Protein 7BAH (pdb70)

B-factor: mean 42.4, std 13.48, range [21.1, 99.23]

Secondary structure (DSSP, 8-state):
---EEEEETTT--EEEEGGGEEEETTTEEEE-SSTGGGTEEEEE-SS--EETTEEEEEEEEES-TTT--EEEEEEEETTEEEEEE-GGGEEEEETTT--EE--SSGGG--S--EEP-TT--/--S-EEEEETTT--EEEEGGGEEEETTTEEEE-SSTTGGGEEEEEEEEEEEETTEEEEEEEEES-TTT--EEEEEEEETTEEEEEE-GGGEEEEETTT--EE--SSGGG--S--EEP-GGG-

Radius of gyration: 25.19 Å; Cα contacts (8 Å, |Δi|>4): 492; chains: 2; bounding box: 42×40×69 Å

InterPro domains:
  IPR001650 Helicase, C-terminal domain-like [PF00271] (616-730)
  IPR001650 Helicase, C-terminal domain-like [PS51194] (610-776)
  IPR001650 Helicase, C-terminal domain-like [SM00490] (641-734)
  IPR011029 Death-like domain superfamily [G3DSA:1.10.533.10] (1-97)
  IPR011029 Death-like domain superfamily [G3DSA:1.10.533.10] (98-201)
  IPR011545 DEAD/DEAH-box helicase domain [PF00270] (246-412)
  IPR014001 Helicase superfamily 1/2, ATP-binding domain [PS51192] (251-430)
  IPR014001 Helicase superfamily 1/2, ATP-binding domain [SM00487] (239-452)
  IPR021673 RIG-I-like receptor, C-terminal regulatory domain [PF11648] (807-923)
  IPR021673 RIG-I-like receptor, C-terminal regulatory domain [PS51789] (794-925)
  IPR027417 P-loop containing nucleoside triphosphate hydrolase [G3DSA:3.40.50.300] (230-453)
  IPR027417 P-loop containing nucleoside triphosphate hydrolase [G3DSA:3.40.50.300] (454-743)
  IPR027417 P-loop containing nucleoside triphosphate hydrolase [SSF52540] (123-418)
  IPR027417 P-loop containing nucleoside triphosphate hydrolase [SSF52540] (257-772)
  IPR031964 Caspase recruitment domain [PF16739] (1-93)
  IPR031964 Caspase recruitment domain [PF16739] (100-189)
  IPR038557 RIG-I-like receptor, C-terminal domain superfamily [G3DSA:2.170.150.30] (802-925)
  IPR041204 RIG-I-like receptor, C-terminal [PF18119] (458-601)
  IPR042145 RIG-I, CARD domain repeat 2 [cd08817] (100-189)
  IPR051363 RIG-I-like Receptor (RLR) Helicase [PTHR14074] (27-916)

Sequence (243 aa):
KENKKLLCRKCKALACYTADVRVIEECHYTVLGDAFKECFVSRPHPKPKQFSSFEKRAKIFCARQNCSHDWGIHVKYKTFEIPVIKIESFVVEDIATGVQTLYSKWKDFHFEKIPFDPAEMDKENKKLLCRKCKALACYTADVRVIEECHYTVLGDAFKECFVSRRPHPKPKQFSSFEKRAKIFCARQNCSHDWGIHVKYKTFEIPVIKIESFVVEDIATGVQTLYSKWKDFHFEKIPFDPAEM

Solvent-accessible surface area: 14136 Å² total; per-residue (Å²): 136,98,61,20,46,1,12,0,67,118,49,109,11,76,6,9,80,8,54,54,1,24,10,5,91,164,79,44,10,1,10,24,46,104,82,8,128,141,32,28,75,65,170,118,15,97,140,92,124,97,63,80,44,1,69,30,106,10,60,0,38,2,40,134,175,138,8,55,53,40,2,8,32,31,0,60,18,128,110,58,86,19,13,14,8,75,2,82,2,1,2,3,32,17,95,98,95,33,93,100,50,117,40,73,118,32,142,63,1,132,22,112,69,50,95,28,58,63,86,48,194,116,132,96,51,19,50,0,11,0,65,117,30,108,16,79,6,8,77,7,62,58,0,21,14,2,93,169,78,45,10,0,10,30,51,101,88,7,119,142,35,20,75,60,147,116,27,90,162,91,137,108,61,94,51,2,70,50,92,12,55,0,30,2,33,109,174,124,8,57,50,43,1,9,33,32,0,60,16,129,116,38,97,9,10,13,8,72,1,81,2,1,4,3,29,10,81,83,101,34,93,100,48,118,39,77,123,31,133,66,1,121,6,103,72,53,98,23,60,57,94,90,91

Foldseek 3Di:
DAKKWKAFPFPRHTQAIPVQWADEPNAWIFGDDDVNVQFKDWDFDPDWDDDDQWTFGTWIFGPPPVGRHTFATWTCGDNDTTGTGFQQRIWIAGDVPRDIDHDRHPVPDDDPHHHDDPVPD/DQAKKWKAQPFPRHTQAIQVQWADEPVAWIFGDDDVNVQQKDWDFDPDWDDDDQWTFGIWIAGNPPVGRHTFATWICGDPDITTTGFQQRIWIARPVPRDTDHDRHVVPVDYPHHHDDPVVD

Nearest PDB structures (foldseek):
  3lrr-assembly1_B  TM=9.986E-01  e=1.146E-19  Homo sapiens
  5f9h-assembly1_K  TM=9.953E-01  e=1.273E-19  Homo sapiens
  4bpb-assembly1_A  TM=9.895E-01  e=1.415E-19  Homo sapiens
  2qfd-assembly5_E  TM=9.890E-01  e=1.342E-19  Homo sapiens
  3zd6-assembly1_A  TM=9.916E-01  e=1.572E-19  Homo sapiens

Structure (mmCIF, N/CA/C/O backbone):
data_7BAH
#
_entry.id   7BAH
#
_cell.length_a   81.920
_cell.length_b   81.920
_cell.length_c   111.870
_cell.angle_alpha   90.000
_cell.angle_beta   90.000
_cell.angle_gamma   120.000
#
_symmetry.space_group_name_H-M   'P 65'
#
loop_
_entity.id
_entity.type
_entity.pdbx_description
1 polymer 'Antiviral innate immune response receptor RIG-I'
2 polymer "RNA (5'-R(*GP*AP*CP*GP*CP*UP*AP*GP*CP*GP*UP*C)-3')"
3 non-polymer 'ZINC ION'
4 water water
#
loop_
_atom_site.group_PDB
_atom_site.id
_atom_site.type_symbol
_atom_site.label_atom_id
_atom_site.label_alt_id
_atom_site.label_comp_id
_atom_site.label_asym_id
_atom_site.label_entity_id
_atom_site.label_seq_id
_atom_site.pdbx_PDB_ins_code
_atom_site.Cartn_x
_atom_site.Cartn_y
_atom_site.Cartn_z
_atom_site.occupancy
_atom_site.B_iso_or_equiv
_atom_site.auth_seq_id
_atom_site.auth_comp_id
_atom_site.auth_asym_id
_atom_site.auth_atom_id
_atom_site.pdbx_PDB_model_num
ATOM 1 N N . LYS A 1 5 ? -6.10133 -9.22554 1.79635 1.000 54.77379 803 LYS A N 1
ATOM 2 C CA . LYS A 1 5 ? -6.74029 -7.92154 1.65316 1.000 57.90432 803 LYS A CA 1
ATOM 3 C C . LYS A 1 5 ? -7.95207 -7.80808 2.58151 1.000 56.70818 803 LYS A C 1
ATOM 4 O O . LYS A 1 5 ? -7.86050 -8.21229 3.74314 1.000 59.53890 803 LYS A O 1
ATOM 10 N N . GLU A 1 6 ? -9.08195 -7.26455 2.11923 1.000 56.84356 804 GLU A N 1
ATOM 11 C CA . GLU A 1 6 ? -10.22108 -7.13494 3.02561 1.000 52.33153 804 GLU A CA 1
ATOM 12 C C . GLU A 1 6 ? -10.82231 -8.49639 3.34632 1.000 52.67622 804 GLU A C 1
ATOM 13 O O . GLU A 1 6 ? -10.71895 -9.44765 2.56802 1.000 53.43210 804 GLU A O 1
ATOM 19 N N . ASN A 1 7 ? -11.46110 -8.57704 4.51019 1.000 50.93182 805 ASN A N 1
ATOM 20 C CA . ASN A 1 7 ? -12.11850 -9.80503 4.93082 1.000 52.15457 805 ASN A CA 1
ATOM 21 C C . ASN A 1 7 ? -13.44820 -9.96857 4.20182 1.000 44.47215 805 ASN A C 1
ATOM 22 O O . ASN A 1 7 ? -14.06748 -8.99323 3.76659 1.000 45.19827 805 ASN A O 1
ATOM 27 N N . LYS A 1 8 ? -13.87658 -11.22175 4.05632 1.000 42.41090 806 LYS A N 1
ATOM 28 C CA . LYS A 1 8 ? -15.05329 -11.55466 3.26759 1.000 37.05977 806 LYS A CA 1
ATOM 29 C C . LYS A 1 8 ? -15.77823 -12.72816 3.91302 1.000 33.77393 806 LYS A C 1
ATOM 30 O O . LYS A 1 8 ? -15.19847 -13.49242 4.68719 1.000 38.09908 806 LYS A O 1
ATOM 36 N N . LYS A 1 9 ? -17.06154 -12.85655 3.58431 1.000 33.85708 807 LYS A N 1
ATOM 37 C CA . LYS A 1 9 ? -17.91730 -13.94485 4.03253 1.000 30.43271 807 LYS A CA 1
ATOM 38 C C . LYS A 1 9 ? -18.04007 -15.01040 2.95411 1.000 28.84356 807 LYS A C 1
ATOM 39 O O . LYS A 1 9 ? -17.99549 -14.71777 1.75859 1.000 31.80278 807 LYS A O 1
ATOM 45 N N . LEU A 1 10 ? -18.23357 -16.24861 3.39054 1.000 30.71627 808 LEU A N 1
ATOM 46 C CA . LEU A 1 10 ? -18.51739 -17.36701 2.50013 1.000 28.25358 808 LEU A CA 1
ATOM 47 C C . LEU A 1 10 ? -19.89406 -17.89384 2.87563 1.000 28.71865 808 LEU A C 1
ATOM 48 O O . LEU A 1 10 ? -20.10416 -18.32864 4.01084 1.000 33.38436 808 LEU A O 1
ATOM 53 N N . LEU A 1 11 ? -20.83875 -17.82565 1.94862 1.000 31.58156 809 LEU A N 1
ATOM 54 C CA . LEU A 1 11 ? -22.17355 -18.34901 2.17512 1.000 27.86605 809 LEU A CA 1
ATOM 55 C C . LEU A 1 11 ? -22.35903 -19.61675 1.35681 1.000 30.45956 809 LEU A C 1
ATOM 56 O O . LEU A 1 11 ? -21.79435 -19.75709 0.27057 1.000 34.56512 809 LEU A O 1
ATOM 61 N N . CYS A 1 12 ? -23.14599 -20.54373 1.88708 1.000 24.72100 810 CYS A N 1
ATOM 62 C CA . CYS A 1 12 ? -23.48449 -21.73549 1.12547 1.000 26.73297 810 CYS A CA 1
ATOM 63 C C . CYS A 1 12 ? -24.17898 -21.32451 -0.16751 1.000 30.99129 810 CYS A C 1
ATOM 64 O O . CYS A 1 12 ? -25.16317 -20.58332 -0.14229 1.000 32.92474 810 CYS A O 1
ATOM 67 N N . ARG A 1 13 ? -23.64624 -21.77453 -1.30465 1.000 31.89451 811 ARG A N 1
ATOM 68 C CA . ARG A 1 13 ? -24.16656 -21.31369 -2.58700 1.000 27.74692 811 ARG A CA 1
ATOM 69 C C . ARG A 1 13 ? -25.61163 -21.73364 -2.81344 1.000 25.22692 811 ARG A C 1
ATOM 70 O O . ARG A 1 13 ? -26.32826 -21.06420 -3.56387 1.000 30.07123 811 ARG A O 1
ATOM 78 N N . LYS A 1 14 ? -26.06079 -22.81691 -2.18085 1.000 27.82153 812 LYS A N 1
ATOM 79 C CA . LYS A 1 14 ? -27.43617 -23.25991 -2.37174 1.000 27.08304 812 LYS A CA 1
ATOM 80 C C . LYS A 1 14 ? -28.40706 -22.46994 -1.49709 1.000 29.24808 812 LYS A C 1
ATOM 81 O O . LYS A 1 14 ? -29.38927 -21.91356 -1.99934 1.000 37.33087 812 LYS A O 1
ATOM 87 N N . CYS A 1 15 ? -28.14906 -22.39677 -0.19057 1.000 28.08328 813 CYS A N 1
ATOM 88 C CA . CYS A 1 15 ? -29.08565 -21.78095 0.74182 1.000 29.48164 813 CYS A CA 1
ATOM 89 C C . CYS A 1 15 ? -28.61271 -20.44289 1.29697 1.000 31.64410 813 CYS A C 1
ATOM 90 O O . CYS A 1 15 ? -29.32861 -19.84216 2.10537 1.000 33.39840 813 CYS A O 1
ATOM 93 N N . LYS A 1 16 ? -27.43267 -19.96651 0.89707 1.000 32.01260 814 LYS A N 1
ATOM 94 C CA . LYS A 1 16 ? -26.90257 -18.65288 1.27317 1.000 30.47616 814 LYS A CA 1
ATOM 95 C C . LYS A 1 16 ? -26.67579 -18.51198 2.77364 1.000 30.59995 814 LYS A C 1
ATOM 96 O O . LYS A 1 16 ? -26.54476 -17.39413 3.27981 1.000 33.15945 814 LYS A O 1
ATOM 102 N N . ALA A 1 17 ? -26.61647 -19.62453 3.49792 1.000 32.58855 815 ALA A N 1
ATOM 103 C CA . ALA A 1 17 ? -26.30786 -19.58371 4.91849 1.000 31.68480 815 ALA A CA 1
ATOM 104 C C . ALA A 1 17 ? -24.82096 -19.33248 5.12261 1.000 34.20367 815 ALA A C 1
ATOM 105 O O . ALA A 1 17 ? -23.98200 -19.86111 4.38769 1.000 31.47829 815 ALA A O 1
ATOM 107 N N . LEU A 1 18 ? -24.49793 -18.52046 6.12718 1.000 36.26349 816 LEU A N 1
ATOM 108 C CA . LEU A 1 18 ? -23.10617 -18.19203 6.40138 1.000 33.23719 816 LEU A CA 1
ATOM 109 C C . LEU A 1 18 ? -22.36336 -19.43189 6.88520 1.000 32.19077 816 LEU A C 1
ATOM 110 O O . LEU A 1 18 ? -22.87231 -20.19886 7.70890 1.000 37.71738 816 LEU A O 1
ATOM 115 N N . ALA A 1 19 ? -21.15293 -19.63154 6.36146 1.000 33.11960 817 ALA A N 1
ATOM 116 C CA . ALA A 1 19 ? -20.30111 -20.75382 6.72344 1.000 32.14693 817 ALA A CA 1
ATOM 117 C C . ALA A 1 19 ? -19.07103 -20.33089 7.51203 1.000 33.12349 817 ALA A C 1
ATOM 118 O O . ALA A 1 19 ? -18.80268 -20.89451 8.57769 1.000 35.85592 817 ALA A O 1
ATOM 120 N N . CYS A 1 20 ? -18.31605 -19.34816 7.02413 1.000 31.07513 818 CYS A N 1
ATOM 121 C CA . CYS A 1 20 ? -17.06002 -18.95193 7.65842 1.000 36.45521 818 CYS A CA 1
ATOM 122 C C . CYS A 1 20 ? -16.60718 -17.60967 7.08404 1.000 34.04965 818 CYS A C 1
ATOM 123 O O . CYS A 1 20 ? -17.29574 -16.99804 6.26111 1.000 32.35691 818 CYS A O 1
ATOM 126 N N . TYR A 1 21 ? -15.44320 -17.14770 7.54976 1.000 38.68613 819 TYR A N 1
ATOM 127 C CA . TYR A 1 21 ? -14.80167 -15.92508 7.08615 1.000 35.22799 819 TYR A CA 1
ATOM 128 C C . TYR A 1 21 ? -13.40545 -16.23527 6.56221 1.000 38.42272 819 TYR A C 1
ATOM 129 O O . TYR A 1 21 ? -12.78678 -17.23493 6.93605 1.000 38.25656 819 TYR A O 1
ATOM 138 N N . THR A 1 22 ? -12.90035 -15.34442 5.70348 1.000 41.54532 820 THR A N 1
ATOM 139 C CA . THR A 1 22 ? -11.57073 -15.52972 5.13009 1.000 39.80369 820 THR A CA 1
ATOM 140 C C . THR A 1 22 ? -10.46861 -15.43703 6.17680 1.000 36.59060 820 THR A C 1
ATOM 141 O O . THR A 1 22 ? -9.35208 -15.90413 5.92537 1.000 40.14275 820 THR A O 1
ATOM 145 N N . ALA A 1 23 ? -10.75176 -14.83915 7.33654 1.000 34.95214 821 ALA A N 1
ATOM 146 C CA . ALA A 1 23 ? -9.74869 -14.76583 8.39173 1.000 37.30164 821 ALA A CA 1
ATOM 147 C C . ALA A 1 23 ? -9.45514 -16.13647 8.98406 1.000 35.55621 821 ALA A C 1
ATOM 148 O O . ALA A 1 23 ? -8.33597 -16.38430 9.44642 1.000 42.81776 821 ALA A O 1
ATOM 150 N N . ASP A 1 24 ? -10.43423 -17.03416 8.97450 1.000 32.15158 822 ASP A N 1
ATOM 151 C CA . ASP A 1 24 ? -10.28389 -18.36044 9.55107 1.000 36.89697 822 ASP A CA 1
ATOM 152 C C . ASP A 1 24 ? -9.85705 -19.40167 8.53327 1.000 28.71558 822 ASP A C 1
ATOM 153 O O . ASP A 1 24 ? -9.83857 -20.59262 8.85302 1.000 33.97589 822 ASP A O 1
ATOM 158 N N . VAL A 1 25 ? -9.51031 -18.98733 7.32766 1.000 30.39362 823 VAL A N 1
ATOM 159 C CA . VAL A 1 25 ? -9.10699 -19.91401 6.28024 1.000 33.04955 823 VAL A CA 1
ATOM 160 C C . VAL A 1 25 ? -7.59456 -20.07512 6.31993 1.000 35.36723 823 VAL A C 1
ATOM 161 O O . VAL A 1 25 ? -6.85158 -19.08517 6.36467 1.000 35.02350 823 VAL A O 1
ATOM 165 N N . ARG A 1 26 ? -7.13752 -21.32395 6.32180 1.000 34.56698 824 ARG A N 1
ATOM 166 C CA . ARG A 1 26 ? -5.72114 -21.63432 6.24495 1.000 34.44806 824 ARG A CA 1
ATOM 167 C C . ARG A 1 26 ? -5.47457 -22.54102 5.05207 1.000 36.16185 824 ARG A C 1
ATOM 168 O O . ARG A 1 26 ? -6.36397 -23.28390 4.62073 1.000 31.52102 824 ARG A O 1
ATOM 176 N N . VAL A 1 27 ? -4.26103 -22.46125 4.51422 1.000 39.01287 825 VAL A N 1
ATOM 177 C CA . VAL A 1 27 ? -3.89725 -23.14859 3.28376 1.000 37.15476 825 VAL A CA 1
ATOM 178 C C . VAL A 1 27 ? -2.87862 -24.22960 3.61520 1.000 39.67491 825 VAL A C 1
ATOM 179 O O . VAL A 1 27 ? -1.88335 -23.97078 4.30081 1.000 44.68406 825 VAL A O 1
ATOM 183 N N . ILE A 1 28 ? -3.13402 -25.43505 3.12286 1.000 37.16009 826 ILE A N 1
ATOM 184 C CA . ILE A 1 28 ? -2.28369 -26.60233 3.29625 1.000 39.61078 826 ILE A CA 1
ATOM 185 C C . ILE A 1 28 ? -1.64829 -26.90142 1.94670 1.000 39.99544 826 ILE A C 1
ATOM 186 O O . ILE A 1 28 ? -2.35996 -27.11390 0.95556 1.000 39.62923 826 ILE A O 1
ATOM 191 N N . GLU A 1 29 ? -0.31416 -26.89574 1.90684 1.000 42.66932 827 GLU A N 1
ATOM 192 C CA . GLU A 1 29 ? 0.45903 -27.26348 0.71917 1.000 47.20883 827 GLU A CA 1
ATOM 193 C C . GLU A 1 29 ? 0.13437 -26.36096 -0.47632 1.000 47.81421 827 GLU A C 1
ATOM 194 O O . GLU A 1 29 ? 0.28895 -26.75587 -1.63585 1.000 40.75373 827 GLU A O 1
ATOM 200 N N . GLU A 1 30 ? -0.29936 -25.13130 -0.18586 1.000 43.42978 828 GLU A N 1
ATOM 201 C CA . GLU A 1 30 ? -0.67934 -24.13407 -1.19166 1.000 44.64645 828 GLU A CA 1
ATOM 202 C C . GLU A 1 30 ? -1.66267 -24.68535 -2.22146 1.000 45.34939 828 GLU A C 1
ATOM 203 O O . GLU A 1 30 ? -1.72245 -24.21044 -3.35881 1.000 49.84356 828 GLU A O 1
ATOM 209 N N . CYS A 1 31 ? -2.45520 -25.67790 -1.83175 1.000 45.77529 829 CYS A N 1
ATOM 210 C CA . CYS A 1 31 ? -3.40171 -26.25334 -2.77108 1.000 37.31882 829 CYS A CA 1
ATOM 211 C C . CYS A 1 31 ? -4.74065 -26.51811 -2.09709 1.000 38.07413 829 CYS A C 1
ATOM 212 O O . CYS A 1 31 ? -5.79926 -26.34404 -2.70921 1.000 35.32417 829 CYS A O 1
ATOM 215 N N . HIS A 1 32 ? -4.70611 -26.93043 -0.83505 1.000 39.92332 830 HIS A N 1
ATOM 216 C CA . HIS A 1 32 ? -5.90235 -27.32110 -0.10648 1.000 37.46783 830 HIS A CA 1
ATOM 217 C C . HIS A 1 32 ? -6.23573 -26.25920 0.93461 1.000 35.17289 830 HIS A C 1
ATOM 218 O O . HIS A 1 32 ? -5.35353 -25.54945 1.41219 1.000 41.01587 830 HIS A O 1
ATOM 225 N N . TYR A 1 33 ? -7.51734 -26.13280 1.27290 1.000 35.03547 831 TYR A N 1
ATOM 226 C CA . TYR A 1 33 ? -7.97980 -25.05744 2.14432 1.000 35.77257 831 TYR A CA 1
ATOM 227 C C . TYR A 1 33 ? -8.84519 -25.61426 3.26677 1.000 36.57393 831 TYR A C 1
ATOM 228 O O . TYR A 1 33 ? -9.83160 -26.31281 3.00996 1.000 33.77247 831 TYR A O 1
ATOM 237 N N . THR A 1 34 ? -8.47574 -25.29550 4.50673 1.000 41.87236 832 THR A N 1
ATOM 238 C CA . THR A 1 34 ? -9.20476 -25.72012 5.69235 1.000 33.96425 832 THR A CA 1
ATOM 239 C C . THR A 1 34 ? -9.67227 -24.49461 6.46943 1.000 34.42301 832 THR A C 1
ATOM 240 O O . THR A 1 34 ? -9.20726 -23.37288 6.25013 1.000 37.04521 832 THR A O 1
ATOM 244 N N . VAL A 1 35 ? -10.61873 -24.71983 7.37714 1.000 33.63699 833 VAL A N 1
ATOM 245 C CA . VAL A 1 35 ? -11.20864 -23.66315 8.18899 1.000 34.56573 833 VAL A CA 1
ATOM 246 C C . VAL A 1 35 ? -10.88561 -23.92390 9.65324 1.000 35.14225 833 VAL A C 1
ATOM 247 O O . VAL A 1 35 ? -11.02302 -25.05228 10.14186 1.000 41.34937 833 VAL A O 1
ATOM 251 N N . LEU A 1 36 ? -10.46318 -22.87133 10.34966 1.000 40.07236 834 LEU A N 1
ATOM 252 C CA . LEU A 1 36 ? -10.15030 -22.92539 11.76894 1.000 40.19231 834 LEU A CA 1
ATOM 253 C C . LEU A 1 36 ? -11.33482 -22.42785 12.58712 1.000 40.70912 834 LEU A C 1
ATOM 254 O O . LEU A 1 36 ? -12.15122 -21.63521 12.11340 1.000 39.41697 834 LEU A O 1
ATOM 259 N N . GLY A 1 37 ? -11.41909 -22.89419 13.82118 1.000 49.91900 835 GLY A N 1
ATOM 260 C CA . GLY A 1 37 ? -12.42743 -22.40401 14.73388 1.000 50.03239 835 GLY A CA 1
ATOM 261 C C . GLY A 1 37 ? -13.51786 -23.43304 14.99230 1.000 47.46134 835 GLY A C 1
ATOM 262 O O . GLY A 1 37 ? -13.73049 -24.37576 14.22390 1.000 51.37686 835 GLY A O 1
ATOM 263 N N . ASP A 1 38 ? -14.21812 -23.23440 16.10820 1.000 43.20740 836 ASP A N 1
ATOM 264 C CA . ASP A 1 38 ? -15.29612 -24.12464 16.51023 1.000 45.22710 836 ASP A CA 1
ATOM 265 C C . ASP A 1 38 ? -16.64712 -23.71584 15.94747 1.000 38.26838 836 ASP A C 1
ATOM 266 O O . ASP A 1 38 ? -17.54570 -24.55917 15.86630 1.000 43.84766 836 ASP A O 1
ATOM 271 N N . ALA A 1 39 ? -16.81561 -22.44829 15.56512 1.000 38.10902 837 ALA A N 1
ATOM 272 C CA . ALA A 1 39 ? -18.08464 -22.01969 14.98897 1.000 38.02425 837 ALA A CA 1
ATOM 273 C C . ALA A 1 39 ? -18.37941 -22.74705 13.68549 1.000 34.28742 837 ALA A C 1
ATOM 274 O O . ALA A 1 39 ? -19.54426 -23.02038 13.37770 1.000 35.89815 837 ALA A O 1
ATOM 276 N N . PHE A 1 40 ? -17.34183 -23.08228 12.91642 1.000 33.44561 838 PHE A N 1
ATOM 277 C CA . PHE A 1 40 ? -17.55951 -23.75014 11.63929 1.000 33.13191 838 PHE A CA 1
ATOM 278 C C . PHE A 1 40 ? -18.02623 -25.18779 11.82250 1.000 35.22824 838 PHE A C 1
ATOM 279 O O . PHE A 1 40 ? -18.76814 -25.70575 10.98021 1.000 38.07403 838 PHE A O 1
ATOM 287 N N . LYS A 1 41 ? -17.60861 -25.84710 12.90543 1.000 34.89887 839 LYS A N 1
ATOM 288 C CA . LYS A 1 41 ? -18.00667 -27.23254 13.12757 1.000 34.27897 839 LYS A CA 1
ATOM 289 C C . LYS A 1 41 ? -19.51050 -27.37424 13.31551 1.000 34.16859 839 LYS A C 1
ATOM 290 O O . LYS A 1 41 ? -20.05882 -28.45581 13.07381 1.000 37.03434 839 LYS A O 1
ATOM 296 N N . GLU A 1 42 ? -20.18520 -26.30670 13.73694 1.000 31.86965 840 GLU A N 1
ATOM 297 C CA . GLU A 1 42 ? -21.63613 -26.29275 13.83569 1.000 33.00553 840 GLU A CA 1
ATOM 298 C C . GLU A 1 42 ? -22.31985 -26.12144 12.48930 1.000 31.63594 840 GLU A C 1
ATOM 299 O O . GLU A 1 42 ? -23.54007 -26.29465 12.40840 1.000 35.98189 840 GLU A O 1
ATOM 305 N N . CYS A 1 43 ? -21.56835 -25.79177 11.43928 1.000 33.93530 841 CYS A N 1
ATOM 306 C CA . CYS A 1 43 ? -22.13730 -25.43631 10.14853 1.000 31.67160 841 CYS A CA 1
ATOM 307 C C . CYS A 1 43 ? -22.15604 -26.58482 9.15147 1.000 27.73402 841 CYS A C 1
ATOM 308 O O . CYS A 1 43 ? -22.82868 -26.47218 8.12149 1.000 31.46599 841 CYS A O 1
ATOM 311 N N . PHE A 1 44 ? -21.43734 -27.67243 9.41143 1.000 32.52878 842 PHE A N 1
ATOM 312 C CA . PHE A 1 44 ? -21.39433 -28.78304 8.47710 1.000 31.41632 842 PHE A CA 1
ATOM 313 C C . PHE A 1 44 ? -21.64108 -30.09646 9.20115 1.000 31.62209 842 PHE A C 1
ATOM 314 O O . PHE A 1 44 ? -21.39949 -30.22776 10.40445 1.000 32.18985 842 PHE A O 1
ATOM 322 N N . VAL A 1 45 ? -22.15980 -31.05551 8.44289 1.000 32.79598 843 VAL A N 1
ATOM 323 C CA . VAL A 1 45 ? -22.29234 -32.43537 8.88080 1.000 31.27361 843 VAL A CA 1
ATOM 324 C C . VAL A 1 45 ? -21.42803 -33.29576 7.97160 1.000 31.08364 843 VAL A C 1
ATOM 325 O O . VAL A 1 45 ? -21.03304 -32.88444 6.87995 1.000 33.25018 843 VAL A O 1
ATOM 329 N N . SER A 1 46 ? -21.10609 -34.49339 8.44438 1.000 34.11926 844 SER A N 1
ATOM 330 C CA . SER A 1 46 ? -20.20777 -35.37039 7.71293 1.000 31.19338 844 SER A CA 1
ATOM 331 C C . SER A 1 46 ? -20.87612 -36.71054 7.44612 1.000 30.41266 844 SER A C 1
ATOM 332 O O . SER A 1 46 ? -21.83650 -37.10178 8.11488 1.000 36.69144 844 SER A O 1
ATOM 335 N N . ARG A 1 47 ? -20.35266 -37.40095 6.43416 1.000 34.33410 845 ARG A N 1
ATOM 336 C CA . ARG A 1 47 ? -20.85277 -38.69397 6.02802 1.000 32.97015 845 ARG A CA 1
ATOM 337 C C . ARG A 1 47 ? -19.64413 -39.45513 5.50068 1.000 34.43570 845 ARG A C 1
ATOM 338 O O . ARG A 1 47 ? -18.93300 -38.91743 4.64270 1.000 36.23190 845 ARG A O 1
ATOM 346 N N . PRO A 1 48 ? -19.38113 -40.67652 5.97349 1.000 38.49227 846 PRO A N 1
ATOM 347 C CA . PRO A 1 48 ? -18.18085 -41.39788 5.52533 1.000 34.92097 846 PRO A CA 1
ATOM 348 C C . PRO A 1 48 ? -18.07256 -41.40969 4.00595 1.000 39.25465 846 PRO A C 1
ATOM 349 O O . PRO A 1 48 ? -19.06176 -41.60466 3.29500 1.000 38.65112 846 PRO A O 1
ATOM 353 N N . HIS A 1 49 ? -16.86037 -41.17079 3.51120 1.000 37.89010 847 HIS A N 1
ATOM 354 C CA . HIS A 1 49 ? -16.67952 -40.93775 2.08645 1.000 39.04425 847 HIS A CA 1
ATOM 355 C C . HIS A 1 49 ? -17.00859 -42.19679 1.28990 1.000 40.76986 847 HIS A C 1
ATOM 356 O O . HIS A 1 49 ? -16.62309 -43.30195 1.68489 1.000 41.13989 847 HIS A O 1
ATOM 363 N N . PRO A 1 50 ? -17.72334 -42.06152 0.16975 1.000 42.51793 848 PRO A N 1
ATOM 364 C CA . PRO A 1 50 ? -18.03692 -43.24573 -0.64251 1.000 39.53186 848 PRO A CA 1
ATOM 365 C C . PRO A 1 50 ? -16.80988 -43.89458 -1.25306 1.000 41.98486 848 PRO A C 1
ATOM 366 O O . PRO A 1 50 ? -16.78641 -45.11982 -1.41717 1.000 48.92084 848 PRO A O 1
ATOM 370 N N . LYS A 1 51 ? -15.78868 -43.11513 -1.60112 1.000 45.65928 849 LYS A N 1
ATOM 371 C CA . LYS A 1 51 ? -14.52954 -43.64243 -2.12553 1.000 39.11320 849 LYS A CA 1
ATOM 372 C C . LYS A 1 51 ? -13.38740 -43.07786 -1.29203 1.000 43.48017 849 LYS A C 1
ATOM 373 O O . LYS A 1 51 ? -12.70416 -42.13197 -1.70910 1.000 46.41499 849 LYS A O 1
ATOM 379 N N . PRO A 1 52 ? -13.15125 -43.63500 -0.10384 1.000 44.20905 850 PRO A N 1
ATOM 380 C CA . PRO A 1 52 ? -12.03017 -43.16413 0.71377 1.000 43.53934 850 PRO A CA 1
ATOM 381 C C . PRO A 1 52 ? -10.70658 -43.45845 0.03199 1.000 48.37827 850 PRO A C 1
ATOM 382 O O . PRO A 1 52 ? -10.52882 -44.50052 -0.60235 1.000 55.35765 850 PRO A O 1
ATOM 386 N N . LYS A 1 53 ? -9.77610 -42.52079 0.16474 1.000 48.06950 851 LYS A N 1
ATOM 387 C CA . LYS A 1 53 ? -8.52745 -42.58096 -0.57497 1.000 45.44087 851 LYS A CA 1
ATOM 388 C C . LYS A 1 53 ? -7.46780 -41.82871 0.20963 1.000 46.97097 851 LYS A C 1
ATOM 389 O O . LYS A 1 53 ? -7.76798 -40.82858 0.86520 1.000 50.61528 851 LYS A O 1
ATOM 395 N N . GLN A 1 54 ? -6.23813 -42.31868 0.15223 1.000 46.61102 852 GLN A N 1
ATOM 396 C CA . GLN A 1 54 ? -5.10309 -41.59037 0.69246 1.000 50.79879 852 GLN A CA 1
ATOM 397 C C . GLN A 1 54 ? -4.36526 -40.93274 -0.46477 1.000 57.06090 852 GLN A C 1
ATOM 398 O O . GLN A 1 54 ? -4.07634 -41.58482 -1.47410 1.000 58.27318 852 GLN A O 1
ATOM 404 N N . PHE A 1 55 ? -4.07514 -39.64414 -0.32359 1.000 56.67557 853 PHE A N 1
ATOM 405 C CA . PHE A 1 55 ? -3.31968 -38.93066 -1.33998 1.000 54.09190 853 PHE A CA 1
ATOM 406 C C . PHE A 1 55 ? -2.55345 -37.80250 -0.67018 1.000 55.34200 853 PHE A C 1
ATOM 407 O O . PHE A 1 55 ? -3.06739 -37.15848 0.24614 1.000 58.68631 853 PHE A O 1
ATOM 415 N N . SER A 1 56 ? -1.32016 -37.57926 -1.12447 1.000 59.70473 854 SER A N 1
ATOM 416 C CA . SER A 1 56 ? -0.44474 -36.58905 -0.50587 1.000 62.07300 854 SER A CA 1
ATOM 417 C C . SER A 1 56 ? -0.30393 -36.84288 0.99057 1.000 57.60142 854 SER A C 1
ATOM 418 O O . SER A 1 56 ? 0.19768 -37.89113 1.40704 1.000 57.56310 854 SER A O 1
ATOM 421 N N . SER A 1 57 ? -0.75087 -35.89361 1.80858 1.000 51.81887 855 SER A N 1
ATOM 422 C CA . SER A 1 57 ? -0.71091 -36.03197 3.25799 1.000 50.67195 855 SER A CA 1
ATOM 423 C C . SER A 1 57 ? -2.11136 -36.16229 3.85474 1.000 52.07759 855 SER A C 1
ATOM 424 O O . SER A 1 57 ? -2.32934 -35.83776 5.02370 1.000 51.12307 855 SER A O 1
ATOM 427 N N . PHE A 1 58 ? -3.06097 -36.66207 3.06640 1.000 53.35027 856 PHE A N 1
ATOM 428 C CA . PHE A 1 58 ? -4.47496 -36.68052 3.41436 1.000 43.71426 856 PHE A CA 1
ATOM 429 C C . PHE A 1 58 ? -5.03300 -38.09368 3.34006 1.000 45.09949 856 PHE A C 1
ATOM 430 O O . PHE A 1 58 ? -4.71241 -38.85373 2.41920 1.000 47.87898 856 PHE A O 1
ATOM 438 N N . GLU A 1 59 ? -5.89802 -38.42313 4.29531 1.000 47.44101 857 GLU A N 1
ATOM 439 C CA . GLU A 1 59 ? -6.74057 -39.61179 4.23640 1.000 43.23462 857 GLU A CA 1
ATOM 440 C C . GLU A 1 59 ? -8.18172 -39.14888 4.06940 1.000 42.03425 857 GLU A C 1
ATOM 441 O O . GLU A 1 59 ? -8.75762 -38.54885 4.98179 1.000 42.27231 857 GLU A O 1
ATOM 447 N N . LYS A 1 60 ? -8.75477 -39.41950 2.90306 1.000 46.77493 858 LYS A N 1
ATOM 448 C CA . LYS A 1 60 ? -10.12502 -39.02334 2.59143 1.000 40.38704 858 LYS A CA 1
ATOM 449 C C . LYS A 1 60 ? -11.07310 -39.88724 3.41172 1.000 40.75886 858 LYS A C 1
ATOM 450 O O . LYS A 1 60 ? -11.30688 -41.05270 3.08968 1.000 48.21041 858 LYS A O 1
ATOM 456 N N . ARG A 1 61 ? -11.61719 -39.32735 4.48944 1.000 38.39580 859 ARG A N 1
ATOM 457 C CA . ARG A 1 61 ? -12.44729 -40.09815 5.40516 1.000 38.10696 859 ARG A CA 1
ATOM 458 C C . ARG A 1 61 ? -13.93104 -39.81399 5.28618 1.000 32.13872 859 ARG A C 1
ATOM 459 O O . ARG A 1 61 ? -14.73674 -40.70310 5.56787 1.000 40.75252 859 ARG A O 1
ATOM 467 N N . ALA A 1 62 ? -14.31224 -38.60494 4.88552 1.000 32.77768 860 ALA A N 1
ATOM 468 C CA . ALA A 1 62 ? -15.71824 -38.25070 4.82944 1.000 31.81374 860 ALA A CA 1
ATOM 469 C C . ALA A 1 62 ? -15.94078 -37.16900 3.78577 1.000 31.30696 860 ALA A C 1
ATOM 470 O O . ALA A 1 62 ? -15.01122 -36.48231 3.35894 1.000 32.55894 860 ALA A O 1
ATOM 472 N N . LYS A 1 63 ? -17.19415 -37.06152 3.36153 1.000 33.63628 861 LYS A N 1
ATOM 473 C CA . LYS A 1 63 ? -17.73961 -35.91070 2.66424 1.000 29.45290 861 LYS A CA 1
ATOM 474 C C . LYS A 1 63 ? -18.43464 -35.01240 3.67746 1.000 30.39965 861 LYS A C 1
ATOM 475 O O . LYS A 1 63 ? -18.99103 -35.48469 4.67218 1.000 31.60688 861 LYS A O 1
ATOM 481 N N . ILE A 1 64 ? -18.40159 -33.70963 3.42155 1.000 28.84315 862 ILE A N 1
ATOM 482 C CA . ILE A 1 64 ? -19.03154 -32.74991 4.31682 1.000 31.19106 862 ILE A CA 1
ATOM 483 C C . ILE A 1 64 ? -20.12268 -32.00561 3.56200 1.000 30.03870 862 ILE A C 1
ATOM 484 O O . ILE A 1 64 ? -20.03331 -31.77608 2.35197 1.000 27.25026 862 ILE A O 1
ATOM 489 N N . PHE A 1 65 ? -21.17070 -31.64273 4.29381 1.000 33.84723 863 PHE A N 1
ATOM 490 C CA . PHE A 1 65 ? -22.36040 -31.05876 3.70555 1.000 27.59960 863 PHE A CA 1
ATOM 491 C C . PHE A 1 65 ? -22.85822 -29.93707 4.59424 1.000 27.43948 863 PHE A C 1
ATOM 492 O O . PHE A 1 65 ? -22.61213 -29.91353 5.80237 1.000 29.32994 863 PHE A O 1
ATOM 500 N N . CYS A 1 66 ? -23.57495 -29.01062 3.97173 1.000 27.56470 864 CYS A N 1
ATOM 501 C CA . CYS A 1 66 ? -24.24071 -27.95602 4.71292 1.000 25.73226 864 CYS A CA 1
ATOM 502 C C . CYS A 1 66 ? -25.15811 -28.56543 5.76674 1.000 29.99608 864 CYS A C 1
ATOM 503 O O . CYS A 1 66 ? -25.93121 -29.48364 5.47932 1.000 36.21770 864 CYS A O 1
ATOM 506 N N . ALA A 1 67 ? -25.06174 -28.05817 6.99770 1.000 32.47178 865 ALA A N 1
ATOM 507 C CA . ALA A 1 67 ? -25.82787 -28.62707 8.10010 1.000 28.93091 865 ALA A CA 1
ATOM 508 C C . ALA A 1 67 ? -27.31008 -28.29404 8.02219 1.000 37.03086 865 ALA A C 1
ATOM 509 O O . ALA A 1 67 ? -28.11002 -28.95334 8.69336 1.000 41.42598 865 ALA A O 1
ATOM 511 N N . ARG A 1 68 ? -27.69749 -27.28774 7.24165 1.000 34.79090 866 ARG A N 1
ATOM 512 C CA . ARG A 1 68 ? -29.11444 -26.99388 7.08026 1.000 36.71900 866 ARG A CA 1
ATOM 513 C C . ARG A 1 68 ? -29.81287 -28.17021 6.41858 1.000 42.65679 866 ARG A C 1
ATOM 514 O O . ARG A 1 68 ? -29.39585 -28.64096 5.35593 1.000 41.80997 866 ARG A O 1
ATOM 522 N N . GLN A 1 69 ? -30.87631 -28.64715 7.06617 1.000 57.34102 867 GLN A N 1
ATOM 523 C CA . GLN A 1 69 ? -31.53922 -29.86729 6.62204 1.000 59.91363 867 GLN A CA 1
ATOM 524 C C . GLN A 1 69 ? -32.12247 -29.71041 5.22557 1.000 62.42772 867 GLN A C 1
ATOM 525 O O . GLN A 1 69 ? -31.97100 -30.59762 4.37712 1.000 68.44187 867 GLN A O 1
ATOM 531 N N . ASN A 1 70 ? -32.78251 -28.59325 4.96619 1.000 46.78091 868 ASN A N 1
ATOM 532 C CA . ASN A 1 70 ? -33.34734 -28.31250 3.65113 1.000 44.44690 868 ASN A CA 1
ATOM 533 C C . ASN A 1 70 ? -32.29886 -28.02696 2.60490 1.000 39.32599 868 ASN A C 1
ATOM 534 O O . ASN A 1 70 ? -32.63620 -27.59192 1.49534 1.000 45.49859 868 ASN A O 1
ATOM 539 N N . CYS A 1 71 ? -31.02083 -28.24802 2.89835 1.000 37.75564 869 CYS A N 1
ATOM 540 C CA . CYS A 1 71 ? -29.97761 -27.90846 1.94549 1.000 35.32004 869 CYS A CA 1
ATOM 541 C C . CYS A 1 71 ? -29.01323 -29.06670 1.75055 1.000 30.31477 869 CYS A C 1
ATOM 542 O O . CYS A 1 71 ? -29.02171 -29.71460 0.69959 1.000 31.82168 869 CYS A O 1
ATOM 545 N N . SER A 1 72 ? -28.17485 -29.32173 2.75484 1.000 31.43225 870 SER A N 1
ATOM 546 C CA . SER A 1 72 ? -27.22513 -30.43329 2.72702 1.000 30.02735 870 SER A CA 1
ATOM 547 C C . SER A 1 72 ? -26.33907 -30.37142 1.48732 1.000 28.57716 870 SER A C 1
ATOM 548 O O . SER A 1 72 ? -25.96689 -31.39515 0.91286 1.000 34.36957 870 SER A O 1
ATOM 551 N N . HIS A 1 73 ? -26.00456 -29.15824 1.06724 1.000 29.14169 871 HIS A N 1
ATOM 552 C CA . HIS A 1 73 ? -25.19074 -28.98230 -0.12388 1.000 26.71119 871 HIS A CA 1
ATOM 553 C C . HIS A 1 73 ? -23.78814 -29.53289 0.10617 1.000 27.10425 871 HIS A C 1
ATOM 554 O O . HIS A 1 73 ? -23.19697 -29.34149 1.17104 1.000 28.31335 871 HIS A O 1
ATOM 561 N N . ASP A 1 74 ? -23.26620 -30.23624 -0.89781 1.000 32.17706 872 ASP A N 1
ATOM 562 C CA . ASP A 1 74 ? -21.91492 -30.78321 -0.83580 1.000 28.12649 872 ASP A CA 1
ATOM 563 C C . ASP A 1 74 ? -20.89234 -29.66134 -0.72824 1.000 29.07072 872 ASP A C 1
ATOM 564 O O . ASP A 1 74 ? -20.81079 -28.79697 -1.60588 1.000 29.77656 872 ASP A O 1
ATOM 569 N N . TRP A 1 75 ? -20.09947 -29.68777 0.34699 1.000 31.75748 873 TRP A N 1
ATOM 570 C CA . TRP A 1 75 ? -19.13749 -28.63988 0.64444 1.000 28.02811 873 TRP A CA 1
ATOM 571 C C . TRP A 1 75 ? -17.69096 -29.07158 0.47329 1.000 27.64925 873 TRP A C 1
ATOM 572 O O . TRP A 1 75 ? -16.81212 -28.20857 0.41513 1.000 28.25121 873 TRP A O 1
ATOM 583 N N . GLY A 1 76 ? -17.42089 -30.35923 0.40969 1.000 32.78593 874 GLY A N 1
ATOM 584 C CA . GLY A 1 76 ? -16.06592 -30.83749 0.29402 1.000 30.09844 874 GLY A CA 1
ATOM 585 C C . GLY A 1 76 ? -15.91954 -32.19065 0.97795 1.000 28.87759 874 GLY A C 1
ATOM 586 O O . GLY A 1 76 ? -16.80638 -33.04108 0.88279 1.000 30.02287 874 GLY A O 1
ATOM 587 N N . ILE A 1 77 ? -14.78991 -32.36585 1.66312 1.000 31.10162 875 ILE A N 1
ATOM 588 C CA . ILE A 1 77 ? -14.45438 -33.61860 2.32032 1.000 28.56095 875 ILE A CA 1
ATOM 589 C C . ILE A 1 77 ? -13.95556 -33.31984 3.72966 1.000 31.19906 875 ILE A C 1
ATOM 590 O O . ILE A 1 77 ? -13.77321 -32.16668 4.11932 1.000 32.80059 875 ILE A O 1
ATOM 595 N N . HIS A 1 78 ? -13.74630 -34.38558 4.49953 1.000 33.12912 876 HIS A N 1
ATOM 596 C CA . HIS A 1 78 ? -13.10936 -34.30378 5.80666 1.000 31.36603 876 HIS A CA 1
ATOM 597 C C . HIS A 1 78 ? -11.99366 -35.33598 5.82783 1.000 30.59230 876 HIS A C 1
ATOM 598 O O . HIS A 1 78 ? -12.22255 -36.50762 5.50932 1.000 33.94671 876 HIS A O 1
ATOM 605 N N . VAL A 1 79 ? -10.78655 -34.90205 6.17906 1.000 33.11777 877 VAL A N 1
ATOM 606 C CA . VAL A 1 79 ? -9.60295 -35.73011 6.01231 1.000 40.56335 877 VAL A CA 1
ATOM 607 C C . VAL A 1 79 ? -8.85974 -35.86769 7.33035 1.000 38.25065 877 VAL A C 1
ATOM 608 O O . VAL A 1 79 ? -9.04877 -35.09996 8.27954 1.000 35.71638 877 VAL A O 1
ATOM 612 N N . LYS A 1 80 ? -7.99225 -36.87255 7.36269 1.000 35.81280 878 LYS A N 1
ATOM 613 C CA . LYS A 1 80 ? -6.98931 -37.02960 8.40190 1.000 40.70588 878 LYS A CA 1
ATOM 614 C C . LYS A 1 80 ? -5.67717 -36.49084 7.83855 1.000 44.07595 878 LYS A C 1
ATOM 615 O O . LYS A 1 80 ? -5.09295 -37.08709 6.92969 1.000 43.98861 878 LYS A O 1
ATOM 621 N N . TYR A 1 81 ? -5.24305 -35.34119 8.34780 1.000 43.05706 879 TYR A N 1
ATOM 622 C CA . TYR A 1 81 ? -3.99395 -34.70461 7.95317 1.000 43.28259 879 TYR A CA 1
ATOM 623 C C . TYR A 1 81 ? -3.08310 -34.64571 9.16624 1.000 43.25290 879 TYR A C 1
ATOM 624 O O . TYR A 1 81 ? -3.38861 -33.94541 10.13646 1.000 50.74071 879 TYR A O 1
ATOM 633 N N . LYS A 1 82 ? -1.96477 -35.37043 9.10173 1.000 44.62145 880 LYS A N 1
ATOM 634 C CA . LYS A 1 82 ? -1.02758 -35.46707 10.21280 1.000 47.05252 880 LYS A CA 1
ATOM 635 C C . LYS A 1 82 ? -1.76389 -36.03042 11.42216 1.000 46.08726 880 LYS A C 1
ATOM 636 O O . LYS A 1 82 ? -2.14884 -37.20342 11.42095 1.000 43.73975 880 LYS A O 1
ATOM 642 N N . THR A 1 83 ? -1.97947 -35.21090 12.44760 1.000 46.58529 881 THR A N 1
ATOM 643 C CA . THR A 1 83 ? -2.65231 -35.64215 13.66479 1.000 44.29525 881 THR A CA 1
ATOM 644 C C . THR A 1 83 ? -4.01030 -34.97937 13.82497 1.000 46.78737 881 THR A C 1
ATOM 645 O O . THR A 1 83 ? -4.56414 -34.96520 14.92732 1.000 52.38790 881 THR A O 1
ATOM 649 N N . PHE A 1 84 ? -4.55105 -34.42709 12.74565 1.000 49.86086 882 PHE A N 1
ATOM 650 C CA . PHE A 1 84 ? -5.75226 -33.61355 12.78901 1.000 42.94624 882 PHE A CA 1
ATOM 651 C C . PHE A 1 84 ? -6.82376 -34.22750 11.90302 1.000 44.27562 882 PHE A C 1
ATOM 652 O O . PHE A 1 84 ? -6.52569 -34.77082 10.83807 1.000 44.03629 882 PHE A O 1
ATOM 660 N N . GLU A 1 85 ? -8.06798 -34.16207 12.35656 1.000 50.50337 883 GLU A N 1
ATOM 661 C CA . GLU A 1 85 ? -9.22185 -34.46644 11.51659 1.000 41.38215 883 GLU A CA 1
ATOM 662 C C . GLU A 1 85 ? -9.81312 -33.11941 11.12618 1.000 38.64565 883 GLU A C 1
ATOM 663 O O . GLU A 1 85 ? -10.45088 -32.44992 11.94168 1.000 42.36457 883 GLU A O 1
ATOM 669 N N . ILE A 1 86 ? -9.59279 -32.71668 9.88099 1.000 38.57779 884 ILE A N 1
ATOM 670 C CA . ILE A 1 86 ? -9.92318 -31.35398 9.47408 1.000 34.85228 884 ILE A CA 1
ATOM 671 C C . ILE A 1 86 ? -10.76954 -31.36385 8.20978 1.000 32.65461 884 ILE A C 1
ATOM 672 O O . ILE A 1 86 ? -10.67693 -32.29690 7.40412 1.000 35.42096 884 ILE A O 1
ATOM 677 N N . PRO A 1 87 ? -11.59686 -30.35047 7.98881 1.000 33.08950 885 PRO A N 1
ATOM 678 C CA . PRO A 1 87 ? -12.34987 -30.28088 6.73904 1.000 34.76993 885 PRO A CA 1
ATOM 679 C C . PRO A 1 87 ? -11.51813 -29.64949 5.63693 1.000 33.62966 885 PRO A C 1
ATOM 680 O O . PRO A 1 87 ? -10.59618 -28.87035 5.88509 1.000 34.15735 885 PRO A O 1
ATOM 684 N N . VAL A 1 88 ? -11.84172 -30.03051 4.40333 1.000 34.18169 886 VAL A N 1
ATOM 685 C CA . VAL A 1 88 ? -11.26295 -29.45321 3.19509 1.000 31.29386 886 VAL A CA 1
ATOM 686 C C . VAL A 1 88 ? -12.42107 -29.07927 2.28063 1.000 30.78977 886 VAL A C 1
ATOM 687 O O . VAL A 1 88 ? -13.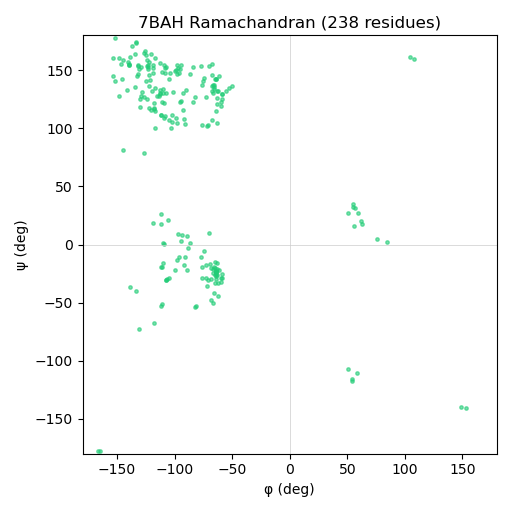18263 -29.95353 1.84863 1.000 32.19227 886 VAL A O 1
ATOM 691 N N . ILE A 1 89 ? -12.54986 -27.79094 1.98197 1.000 32.53516 887 ILE A N 1
ATOM 692 C CA . ILE A 1 89 ? -13.71420 -27.25090 1.29089 1.000 33.62444 887 ILE A CA 1
ATOM 693 C C . ILE A 1 89 ? -13.34915 -26.87822 -0.14106 1.000 28.99453 887 ILE A C 1
ATOM 694 O O . ILE A 1 89 ? -12.19458 -26.56267 -0.45187 1.000 35.04686 887 ILE A O 1
ATOM 699 N N . LYS A 1 90 ? -14.35094 -26.91546 -1.01863 1.000 30.27170 888 LYS A N 1
ATOM 700 C CA . LYS A 1 90 ? -14.21633 -26.47062 -2.40091 1.000 31.16703 888 LYS A CA 1
ATOM 701 C C . LYS A 1 90 ? -15.01865 -25.18888 -2.59647 1.000 29.48202 888 LYS A C 1
ATOM 702 O O . LYS A 1 90 ? -16.17162 -25.09838 -2.16034 1.000 29.50284 888 LYS A O 1
ATOM 708 N N . ILE A 1 91 ? -14.40129 -24.20005 -3.25037 1.000 31.78348 889 ILE A N 1
ATOM 709 C CA . ILE A 1 91 ? -15.00439 -22.87715 -3.37859 1.000 29.73175 889 ILE A CA 1
ATOM 710 C C . ILE A 1 91 ? -16.26603 -22.88959 -4.23436 1.000 27.73549 889 ILE A C 1
ATOM 711 O O . ILE A 1 91 ? -17.12838 -22.01891 -4.06638 1.000 28.79452 889 ILE A O 1
ATOM 716 N N . GLU A 1 92 ? -16.41303 -23.86455 -5.13607 1.000 28.44228 890 GLU A N 1
ATOM 717 C CA . GLU A 1 92 ? -17.59027 -23.90879 -5.99596 1.000 29.03641 890 GLU A CA 1
ATOM 718 C C . GLU A 1 92 ? -18.87558 -24.10469 -5.20093 1.000 24.53070 890 GLU A C 1
ATOM 719 O O . GLU A 1 92 ? -19.96624 -23.86631 -5.73027 1.000 29.90008 890 GLU A O 1
ATOM 725 N N . SER A 1 93 ? -18.77507 -24.53146 -3.94781 1.000 29.22820 891 SER A N 1
ATOM 726 C CA . SER A 1 93 ? -19.94313 -24.73274 -3.10707 1.000 27.71429 891 SER A CA 1
ATOM 727 C C . SER A 1 93 ? -20.37844 -23.46576 -2.38296 1.000 26.38042 891 SER A C 1
ATOM 728 O O . SER A 1 93 ? -21.36126 -23.50744 -1.63709 1.000 28.85965 891 SER A O 1
ATOM 731 N N . PHE A 1 94 ? -19.69210 -22.34257 -2.59462 1.000 29.92346 892 PHE A N 1
ATOM 732 C CA . PHE A 1 94 ? -19.94867 -21.13644 -1.82195 1.000 28.55061 892 PHE A CA 1
ATOM 733 C C . PHE A 1 94 ? -20.03362 -19.91391 -2.72595 1.000 28.50265 892 PHE A C 1
ATOM 734 O O . PHE A 1 94 ? -19.61324 -19.93002 -3.88525 1.000 31.27478 892 PHE A O 1
ATOM 742 N N . VAL A 1 95 ? -20.59139 -18.84587 -2.16147 1.000 31.51871 893 VAL A N 1
ATOM 743 C CA . VAL A 1 95 ? -20.60400 -17.51771 -2.76439 1.000 31.71946 893 VAL A CA 1
ATOM 744 C C . VAL A 1 95 ? -19.88126 -16.56853 -1.81345 1.000 32.10960 893 VAL A C 1
ATOM 745 O O . VAL A 1 95 ? -20.12738 -16.59150 -0.60075 1.000 32.46889 893 VAL A O 1
ATOM 749 N N . VAL A 1 96 ? -18.96562 -15.76528 -2.35606 1.000 30.66186 894 VAL A N 1
ATOM 750 C CA . VAL A 1 96 ? -18.12233 -14.87785 -1.55881 1.000 32.22278 894 VAL A CA 1
ATOM 751 C C . VAL A 1 96 ? -18.77296 -13.50137 -1.50788 1.000 30.50163 894 VAL A C 1
ATOM 752 O O . VAL A 1 96 ? -19.02315 -12.88709 -2.54805 1.000 30.17911 894 VAL A O 1
ATOM 756 N N . GLU A 1 97 ? -19.02986 -13.00280 -0.30442 1.000 29.13296 895 GLU A N 1
ATOM 757 C CA . GLU A 1 97 ? -19.63893 -11.69292 -0.11677 1.000 28.19087 895 GLU A CA 1
ATOM 758 C C . GLU A 1 97 ? -18.63852 -10.74810 0.53183 1.000 26.15043 895 GLU A C 1
ATOM 759 O O . GLU A 1 97 ? -18.03003 -11.08334 1.55057 1.000 29.42692 895 GLU A O 1
ATOM 765 N N . ASP A 1 98 ? -18.46714 -9.57265 -0.05792 1.000 29.80118 896 ASP A N 1
ATOM 766 C CA . ASP A 1 98 ? -17.60435 -8.56449 0.53452 1.000 30.68938 896 ASP A CA 1
ATOM 767 C C . ASP A 1 98 ? -18.31848 -7.90177 1.70399 1.000 29.91717 896 ASP A C 1
ATOM 768 O O . ASP A 1 98 ? -19.51055 -7.59104 1.62830 1.000 31.47976 896 ASP A O 1
ATOM 773 N N . ILE A 1 99 ? -17.58146 -7.69631 2.79543 1.000 27.72126 897 ILE A N 1
ATOM 774 C CA . ILE A 1 99 ? -18.19105 -7.18883 4.02109 1.000 33.00217 897 ILE A CA 1
ATOM 775 C C . ILE A 1 99 ? -18.64572 -5.74619 3.84073 1.000 30.45857 897 ILE A C 1
ATOM 776 O O . ILE A 1 99 ? -19.77408 -5.38635 4.19530 1.000 34.11790 897 ILE A O 1
ATOM 781 N N . ALA A 1 100 ? -17.77761 -4.89983 3.28639 1.000 26.46649 898 ALA A N 1
ATOM 782 C CA . ALA A 1 100 ? -18.08128 -3.47546 3.22167 1.000 27.07574 898 ALA A CA 1
ATOM 783 C C . ALA A 1 100 ? -19.17360 -3.17289 2.20247 1.000 27.29236 898 ALA A C 1
ATOM 784 O O . ALA A 1 100 ? -19.99820 -2.27950 2.42336 1.000 28.59892 898 ALA A O 1
ATOM 786 N N . THR A 1 101 ? -19.20371 -3.90356 1.08306 1.000 31.86517 899 THR A N 1
ATOM 787 C CA . THR A 1 101 ? -20.09172 -3.57002 -0.02449 1.000 31.29630 899 THR A CA 1
ATOM 788 C C . THR A 1 101 ? -21.20794 -4.57475 -0.26854 1.000 28.59908 899 THR A C 1
ATOM 789 O O . THR A 1 101 ? -22.18951 -4.22462 -0.92756 1.000 31.37437 899 THR A O 1
ATOM 793 N N . GLY A 1 102 ? -21.08385 -5.80452 0.21633 1.000 26.26275 900 GLY A N 1
ATOM 794 C CA . GLY A 1 102 ? -22.05179 -6.82790 -0.10364 1.000 28.38041 900 GLY A CA 1
ATOM 795 C C . GLY A 1 102 ? -21.93926 -7.40445 -1.50035 1.000 28.69777 900 GLY A C 1
ATOM 796 O O . GLY A 1 102 ? -22.79267 -8.21675 -1.88449 1.000 26.61311 900 GLY A O 1
ATOM 797 N N . VAL A 1 103 ? -20.92236 -7.01512 -2.27579 1.000 34.63597 901 VAL A N 1
ATOM 798 C CA . VAL A 1 103 ? -20.75891 -7.56715 -3.61433 1.000 32.51287 901 VAL A CA 1
ATOM 799 C C . VAL A 1 103 ? -20.51716 -9.06541 -3.51285 1.000 29.15596 901 VAL A C 1
ATOM 800 O O . VAL A 1 103 ? -19.69920 -9.52614 -2.70767 1.000 28.29248 901 VAL A O 1
ATOM 804 N N . GLN A 1 104 ? -21.24822 -9.83578 -4.31268 1.000 30.55085 902 GLN A N 1
ATOM 805 C CA . GLN A 1 104 ? -21.12950 -11.28474 -4.31587 1.000 28.16919 902 GLN A CA 1
ATOM 806 C C . GLN A 1 104 ? -20.36050 -11.75816 -5.54214 1.000 25.31950 902 GLN A C 1
ATOM 807 O O . GLN A 1 104 ? -20.51290 -11.21712 -6.64004 1.000 26.10387 902 GLN A O 1
ATOM 813 N N . THR A 1 105 ? -19.53906 -12.78109 -5.33966 1.000 28.52589 903 THR A N 1
ATOM 814 C CA . THR A 1 105 ? -18.67111 -13.33191 -6.36520 1.000 26.26410 903 THR A CA 1
ATOM 815 C C . THR A 1 105 ? -18.76818 -14.84872 -6.32492 1.000 26.78286 903 THR A C 1
ATOM 816 O O . THR A 1 105 ? -18.75033 -15.45150 -5.24713 1.000 27.62994 903 THR A O 1
ATOM 820 N N . LEU A 1 106 ? -18.87766 -15.45825 -7.50232 1.000 28.81276 904 LEU A N 1
ATOM 821 C CA . LEU A 1 106 ? -18.95098 -16.90606 -7.64663 1.000 23.17976 904 LEU A CA 1
ATOM 822 C C . LEU A 1 106 ? -17.64716 -17.38494 -8.27076 1.000 25.62578 904 LEU A C 1
ATOM 823 O O . LEU A 1 106 ? -17.38283 -17.12376 -9.44908 1.000 26.84819 904 LEU A O 1
ATOM 828 N N . TYR A 1 107 ? -16.82763 -18.06066 -7.47298 1.000 29.93660 905 TYR A N 1
ATOM 829 C CA . TYR A 1 107 ? -15.59708 -18.67802 -7.94044 1.000 30.40598 905 TYR A CA 1
ATOM 830 C C . TYR A 1 107 ? -15.81526 -20.16689 -8.16865 1.000 28.10583 905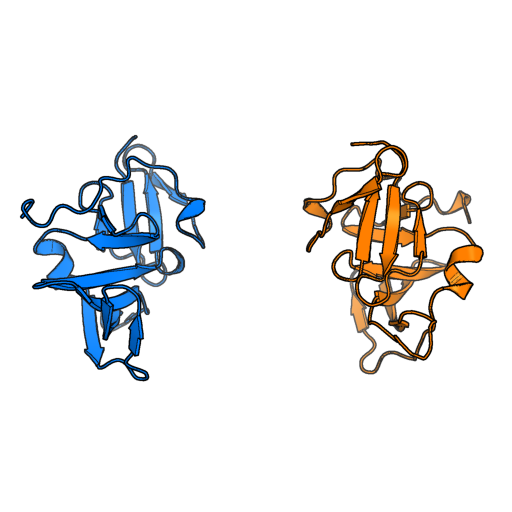 TYR A C 1
ATOM 831 O O . TYR A 1 107 ? -16.62921 -20.80684 -7.49872 1.000 30.65182 905 TYR A O 1
ATOM 840 N N . SER A 1 108 ? -15.07422 -20.71401 -9.12566 1.000 31.32624 906 SER A N 1
ATOM 841 C CA . SER A 1 108 ? -15.08981 -22.14299 -9.39127 1.000 29.04034 906 SER A CA 1
ATOM 842 C C . SER A 1 108 ? -13.81997 -22.84281 -8.94007 1.000 29.85726 906 SER A C 1
ATOM 843 O O . SER A 1 108 ? -13.87571 -24.01492 -8.56478 1.000 33.28120 906 SER A O 1
ATOM 846 N N . LYS A 1 109 ? -12.68446 -22.14503 -8.95528 1.000 32.86339 907 LYS A N 1
ATOM 847 C CA . LYS A 1 109 ? -11.40969 -22.68062 -8.50298 1.000 31.07886 907 LYS A CA 1
ATOM 848 C C . LYS A 1 109 ? -10.73300 -21.69129 -7.56502 1.000 29.72349 907 LYS A C 1
ATOM 849 O O . LYS A 1 109 ? -10.86616 -20.47440 -7.71739 1.000 30.02285 907 LYS A O 1
ATOM 855 N N . TRP A 1 110 ? -9.99653 -22.23703 -6.59192 1.000 32.40856 908 TRP A N 1
ATOM 856 C CA . TRP A 1 110 ? -9.32570 -21.41182 -5.58991 1.000 31.92230 908 TRP A CA 1
ATOM 857 C C . TRP A 1 110 ? -8.26146 -20.50831 -6.19677 1.000 30.68518 908 TRP A C 1
ATOM 858 O O . TRP A 1 110 ? -7.96500 -19.44822 -5.63655 1.000 35.27658 908 TRP A O 1
ATOM 869 N N . LYS A 1 111 ? -7.67141 -20.90996 -7.32456 1.000 34.88121 909 LYS A N 1
ATOM 870 C CA . LYS A 1 111 ? -6.61938 -20.11468 -7.94707 1.000 32.96478 909 LYS A CA 1
ATOM 871 C C . LYS A 1 111 ? -7.11596 -18.74623 -8.40719 1.000 30.53323 909 LYS A C 1
ATOM 872 O O . LYS A 1 111 ? -6.30945 -17.81800 -8.54665 1.000 31.73970 909 LYS A O 1
ATOM 878 N N . ASP A 1 112 ? -8.42131 -18.58736 -8.61161 1.000 28.89166 910 ASP A N 1
ATOM 879 C CA . ASP A 1 112 ? -8.98609 -17.32158 -9.05657 1.000 29.11871 910 ASP A CA 1
ATOM 880 C C . ASP A 1 112 ? -9.39872 -16.41180 -7.90734 1.000 28.09959 910 ASP A C 1
ATOM 881 O O . ASP A 1 112 ? -9.70429 -15.23890 -8.14784 1.000 30.97356 910 ASP A O 1
ATOM 886 N N . PHE A 1 113 ? -9.42052 -16.91886 -6.67662 1.000 30.88858 911 PHE A N 1
ATOM 887 C CA . PHE A 1 113 ? -9.76078 -16.12578 -5.50195 1.000 26.33374 911 PHE A CA 1
ATOM 888 C C . PHE A 1 113 ? -8.48372 -15.56261 -4.89228 1.000 28.21499 911 PHE A C 1
ATOM 889 O O . PHE A 1 113 ? -7.64031 -16.31630 -4.39901 1.000 31.44024 911 PHE A O 1
ATOM 897 N N . HIS A 1 114 ? -8.35288 -14.24227 -4.90953 1.000 32.26196 912 HIS A N 1
ATOM 898 C CA . HIS A 1 114 ? -7.14755 -13.56438 -4.45114 1.000 31.06316 912 HIS A CA 1
ATOM 899 C C . HIS A 1 114 ? -7.44517 -12.87155 -3.12772 1.000 33.34973 912 HIS A C 1
ATOM 900 O O . HIS A 1 114 ? -8.20160 -11.89552 -3.08378 1.000 37.52383 912 HIS A O 1
ATOM 907 N N . PHE A 1 115 ? -6.85672 -13.39190 -2.05460 1.000 39.95920 913 PHE A N 1
ATOM 908 C CA . PHE A 1 115 ? -6.95509 -12.80692 -0.72631 1.000 39.11711 913 PHE A CA 1
ATOM 909 C C . PHE A 1 115 ? -5.69316 -13.19298 0.03372 1.000 40.17566 913 PHE A C 1
ATOM 910 O O . PHE A 1 115 ? -4.83775 -13.91768 -0.48270 1.000 42.06023 913 PHE A O 1
ATOM 918 N N . GLU A 1 116 ? -5.57289 -12.70739 1.26818 1.000 45.84959 914 GLU A N 1
ATOM 919 C CA . GLU A 1 116 ? -4.40898 -13.04368 2.08695 1.000 42.93748 914 GLU A CA 1
ATOM 920 C C . GLU A 1 116 ? -4.53363 -14.49687 2.51825 1.000 35.75283 914 GLU A C 1
ATOM 921 O O . GLU A 1 116 ? -5.29303 -14.82799 3.43063 1.000 43.49970 914 GLU A O 1
ATOM 927 N N . LYS A 1 117 ? -3.78937 -15.37428 1.85456 1.000 37.57038 915 LYS A N 1
ATOM 928 C CA . LYS A 1 117 ? -3.85299 -16.80931 2.11519 1.000 42.03710 915 LYS A CA 1
ATOM 929 C C . LYS A 1 117 ? -2.81207 -17.14564 3.17468 1.000 39.48652 915 LYS A C 1
ATOM 930 O O . LYS A 1 117 ? -1.61184 -17.19309 2.89279 1.000 38.77255 915 LYS A O 1
ATOM 936 N N . ILE A 1 118 ? -3.27793 -17.36406 4.40171 1.000 41.04147 916 ILE A N 1
ATOM 937 C CA . ILE A 1 118 ? -2.41220 -17.66799 5.53790 1.000 38.72319 916 ILE A CA 1
ATOM 938 C C . ILE A 1 118 ? -2.10760 -19.16025 5.53890 1.000 36.41572 916 ILE A C 1
ATOM 939 O O . ILE A 1 118 ? -3.03431 -19.98227 5.57045 1.000 37.88800 916 ILE A O 1
ATOM 944 N N . PRO A 1 119 ? -0.83704 -19.55298 5.49614 1.000 37.80022 917 PRO A N 1
ATOM 945 C CA . PRO A 1 119 ? -0.50983 -20.98181 5.49322 1.000 39.91400 917 PRO A CA 1
ATOM 946 C C . PRO A 1 119 ? -0.95134 -21.65336 6.78407 1.000 42.65101 917 PRO A C 1
ATOM 947 O O . PRO A 1 119 ? -0.87264 -21.07410 7.87054 1.000 46.28350 917 PRO A O 1
ATOM 951 N N . PHE A 1 120 ? -1.43468 -22.88494 6.64877 1.000 41.35460 918 PHE A N 1
ATOM 952 C CA . PHE A 1 120 ? -1.84437 -23.65822 7.81035 1.000 43.58087 918 PHE A CA 1
ATOM 953 C C . PHE A 1 120 ? -0.64834 -23.90677 8.71646 1.000 46.56817 918 PHE A C 1
ATOM 954 O O . PHE A 1 120 ? 0.42520 -24.30584 8.25684 1.000 46.16690 918 PHE A O 1
ATOM 962 N N . ASP A 1 121 ? -0.83517 -23.65578 10.00696 1.000 45.32777 919 ASP A N 1
ATOM 963 C CA . ASP A 1 121 ? 0.19528 -23.89439 11.00270 1.000 42.95591 919 ASP A CA 1
ATOM 964 C C . ASP A 1 121 ? -0.34827 -24.84991 12.05377 1.000 51.16745 919 ASP A C 1
ATOM 965 O O . ASP A 1 121 ? -1.33442 -24.51540 12.73324 1.000 54.59358 919 ASP A O 1
ATOM 970 N N . PRO A 1 122 ? 0.23800 -26.04050 12.21621 1.000 56.78815 920 PRO A N 1
ATOM 971 C CA . PRO A 1 122 ? -0.27937 -26.98075 13.22576 1.000 54.89707 920 PRO A CA 1
ATOM 972 C C . PRO A 1 122 ? -0.26462 -26.41304 14.62994 1.000 51.71660 920 PRO A C 1
ATOM 973 O O . PRO A 1 122 ? -1.09960 -26.79831 15.45810 1.000 51.62969 920 PRO A O 1
ATOM 977 N N . ALA A 1 123 ? 0.66220 -25.49868 14.91937 1.000 51.33627 921 ALA A N 1
ATOM 978 C CA . ALA A 1 123 ? 0.69296 -24.86246 16.22868 1.000 53.71526 921 ALA A CA 1
ATOM 979 C C . ALA A 1 123 ? -0.45155 -23.87412 16.40257 1.000 59.07399 921 ALA A C 1
ATOM 980 O O . ALA A 1 123 ? -0.90274 -23.64584 17.52988 1.000 65.86139 921 ALA A O 1
ATOM 982 N N . GLU A 1 124 ? -0.93445 -23.27853 15.31606 1.000 59.84100 922 GLU A N 1
ATOM 983 C CA . GLU A 1 124 ? -1.98654 -22.27130 15.41860 1.000 64.64664 922 GLU A CA 1
ATOM 984 C C . GLU A 1 124 ? -3.31796 -22.96717 15.66762 1.000 71.33070 922 GLU A C 1
ATOM 985 O O . GLU A 1 124 ? -3.91410 -23.54313 14.75134 1.000 68.71057 922 GLU A O 1
ATOM 991 N N . MET A 1 125 ? -3.76812 -22.92381 16.91981 1.000 77.84334 923 MET A N 1
ATOM 992 C CA . M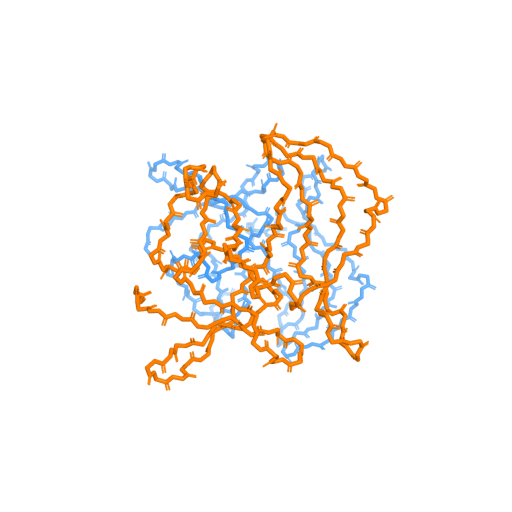ET A 1 125 ? -5.11539 -23.32960 17.32250 1.000 91.95899 923 MET A CA 1
ATOM 993 C C . MET A 1 125 ? -5.60835 -24.59697 16.63082 1.000 94.40571 923 MET A C 1
ATOM 994 O O . MET A 1 125 ? -6.64606 -24.58921 15.96797 1.000 94.42246 923 MET A O 1
ATOM 999 N N . ASP B 1 4 ? -0.45382 -11.66912 -29.89763 1.000 86.75122 802 ASP B N 1
ATOM 1000 C CA . ASP B 1 4 ? 0.09350 -11.46309 -31.23196 1.000 75.87820 802 ASP B CA 1
ATOM 1001 C C . ASP B 1 4 ? -0.99658 -11.35825 -32.28806 1.000 75.01586 802 ASP B C 1
ATOM 1002 O O . ASP B 1 4 ? -1.89382 -12.20011 -32.36641 1.000 64.48607 802 ASP B O 1
ATOM 1007 N N . LYS B 1 5 ? -0.91097 -10.30758 -33.09934 1.000 79.64633 803 LYS B N 1
ATOM 1008 C CA . LYS B 1 5 ? -1.75116 -10.15331 -34.27561 1.000 72.10321 803 LYS B CA 1
ATOM 1009 C C . LYS B 1 5 ? -1.07278 -10.66485 -35.53571 1.000 74.34450 803 LYS B C 1
ATOM 1010 O O . LYS B 1 5 ? -1.64213 -10.54554 -36.62474 1.000 78.61768 803 LYS B O 1
ATOM 1016 N N . GLU B 1 6 ? 0.12746 -11.22573 -35.41090 1.000 69.17246 804 GLU B N 1
ATOM 1017 C CA . GLU B 1 6 ? 0.83648 -11.76833 -36.55521 1.000 64.09098 804 GLU B CA 1
ATOM 1018 C C . GLU B 1 6 ? 0.10116 -12.99125 -37.09616 1.000 54.77725 804 GLU B C 1
ATOM 1019 O O . GLU B 1 6 ? -0.65012 -13.66275 -36.38307 1.000 51.73848 804 GLU B O 1
ATOM 1025 N N . ASN B 1 7 ? 0.31734 -13.26832 -38.38134 1.000 52.70445 805 ASN B N 1
ATOM 1026 C CA . ASN B 1 7 ? -0.31240 -14.42146 -39.01044 1.000 52.65026 805 ASN B CA 1
ATOM 1027 C C . ASN B 1 7 ? 0.13538 -15.70638 -38.32508 1.000 47.20741 805 ASN B C 1
ATOM 1028 O O . ASN B 1 7 ? 1.27971 -15.82858 -37.87713 1.000 41.80531 805 ASN B O 1
ATOM 1033 N N . LYS B 1 8 ? -0.78031 -16.66762 -38.23742 1.000 43.20948 806 LYS B N 1
ATOM 1034 C CA . LYS B 1 8 ? -0.52132 -17.91555 -37.53907 1.000 37.51261 806 LYS B CA 1
ATOM 1035 C C . LYS B 1 8 ? -1.12392 -19.07450 -38.31919 1.000 35.79093 806 LYS B C 1
ATOM 1036 O O . LYS B 1 8 ? -2.06882 -18.90120 -39.09056 1.000 38.68786 806 LYS B O 1
ATOM 1042 N N . LYS B 1 9 ? -0.54823 -20.25360 -38.11782 1.000 33.92333 807 LYS B N 1
ATOM 1043 C CA . LYS B 1 9 ? -0.99096 -21.50604 -38.70475 1.000 32.00156 807 LYS B CA 1
ATOM 1044 C C . LYS B 1 9 ? -1.89965 -22.24250 -37.73353 1.000 26.37432 807 LYS B C 1
ATOM 1045 O O . LYS B 1 9 ? -1.74926 -22.13716 -36.51611 1.000 31.05869 807 LYS B O 1
ATOM 1051 N N . LEU B 1 10 ? -2.81918 -23.02524 -38.28369 1.000 33.26139 808 LEU B N 1
ATOM 1052 C CA . LEU B 1 10 ? -3.63101 -23.94991 -37.50693 1.000 26.82490 808 LEU B CA 1
ATOM 1053 C C . LEU B 1 10 ? -3.31413 -25.35409 -37.99780 1.000 25.38174 808 LEU B C 1
ATOM 1054 O O . LEU B 1 10 ? -3.44706 -25.63909 -39.18989 1.000 28.06290 808 LEU B O 1
ATOM 1059 N N . LEU B 1 11 ? -2.85642 -26.21176 -37.09582 1.000 27.26442 809 LEU B N 1
ATOM 1060 C CA . LEU B 1 11 ? -2.55984 -27.59882 -37.40991 1.000 29.35029 809 LEU B CA 1
ATOM 1061 C C . LEU B 1 11 ? -3.56740 -28.49413 -36.70962 1.000 28.92097 809 LEU B C 1
ATOM 1062 O O . LEU B 1 11 ? -4.06084 -28.15965 -35.63302 1.000 31.50810 809 LEU B O 1
ATOM 1067 N N . CYS B 1 12 ? -3.87345 -29.63098 -37.32488 1.000 26.84467 810 CYS B N 1
ATOM 1068 C CA . CYS B 1 12 ? -4.71061 -30.61993 -36.66223 1.000 30.13992 810 CYS B CA 1
ATOM 1069 C C . CYS B 1 12 ? -4.03219 -31.06164 -35.37338 1.000 30.87473 810 CYS B C 1
ATOM 1070 O O . CYS B 1 12 ? -2.90776 -31.56496 -35.40020 1.000 32.23848 810 CYS B O 1
ATOM 1073 N N . ARG B 1 13 ? -4.69696 -30.84409 -34.23694 1.000 30.00295 811 ARG B N 1
ATOM 1074 C CA . ARG B 1 13 ? -4.07825 -31.19183 -32.96289 1.000 29.79478 811 ARG B CA 1
ATOM 1075 C C . ARG B 1 13 ? -3.71960 -32.66997 -32.88441 1.000 32.07252 811 ARG B C 1
ATOM 1076 O O . ARG B 1 13 ? -2.80014 -33.03973 -32.14594 1.000 35.21833 811 ARG B O 1
ATOM 1084 N N . LYS B 1 14 ? -4.41102 -33.52141 -33.63916 1.000 30.23978 812 LYS B N 1
ATOM 1085 C CA . LYS B 1 14 ? -4.13166 -34.94939 -33.57852 1.000 28.63085 812 LYS B CA 1
ATOM 1086 C C . LYS B 1 14 ? -2.94083 -35.32482 -34.45497 1.000 28.49816 812 LYS B C 1
ATOM 1087 O O . LYS B 1 14 ? -1.97992 -35.93559 -33.97605 1.000 32.54225 812 LYS B O 1
ATOM 1093 N N . CYS B 1 15 ? -2.97603 -34.95991 -35.73620 1.000 29.79728 813 CYS B N 1
ATOM 1094 C CA . CYS B 1 15 ? -1.95834 -35.38938 -36.68672 1.000 29.44250 813 CYS B CA 1
ATOM 1095 C C . CYS B 1 15 ? -1.05279 -34.26079 -37.15270 1.000 30.12480 813 CYS B C 1
ATOM 1096 O O . CYS B 1 15 ? -0.18440 -34.49444 -37.99960 1.000 37.78778 813 CYS B O 1
ATOM 1099 N N . LYS B 1 16 ? -1.24747 -33.04561 -36.64753 1.000 32.54843 814 LYS B N 1
ATOM 1100 C CA . LYS B 1 16 ? -0.38086 -31.90113 -36.92162 1.000 30.80438 814 LYS B CA 1
ATOM 1101 C C . LYS B 1 16 ? -0.35305 -31.52685 -38.39706 1.000 32.73952 814 LYS B C 1
ATOM 1102 O O . LYS B 1 16 ? 0.57257 -30.84753 -38.84856 1.000 36.87046 814 LYS B O 1
ATOM 1108 N N . ALA B 1 17 ? -1.35261 -31.94829 -39.16492 1.000 31.00441 815 ALA B N 1
ATOM 1109 C CA . ALA B 1 17 ? -1.45521 -31.51780 -40.54911 1.000 31.79405 815 ALA B CA 1
ATOM 1110 C C . ALA B 1 17 ? -1.92952 -30.07511 -40.60369 1.000 32.09956 815 ALA B C 1
ATOM 1111 O O . ALA B 1 17 ? -2.75894 -29.65080 -39.79690 1.000 34.80978 815 ALA B O 1
ATOM 1113 N N . LEU B 1 18 ? -1.39174 -29.32018 -41.55642 1.000 31.97380 816 LEU B N 1
ATOM 1114 C CA . LEU B 1 18 ? -1.82368 -27.94419 -41.75054 1.000 31.40041 816 LEU B CA 1
ATOM 1115 C C . LEU B 1 18 ? -3.27248 -27.90925 -42.21921 1.000 33.56488 816 LEU B C 1
ATOM 1116 O O . LEU B 1 18 ? -3.67853 -28.67646 -43.09453 1.000 35.90929 816 LEU B O 1
ATOM 1121 N N . ALA B 1 19 ? -4.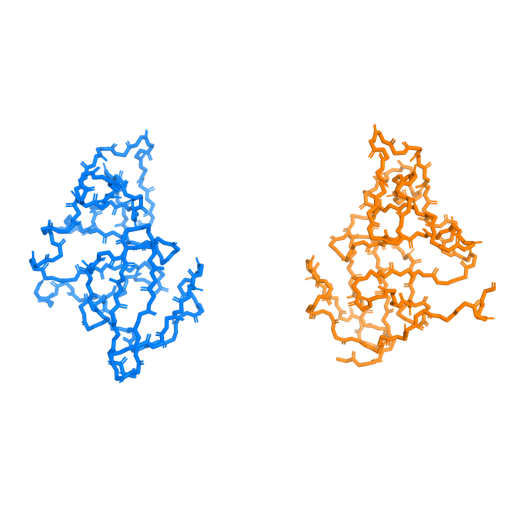05658 -27.01536 -41.62095 1.000 32.01541 817 ALA B N 1
ATOM 1122 C CA . ALA B 1 19 ? -5.45835 -26.81603 -41.95079 1.000 28.47350 817 ALA B CA 1
ATOM 1123 C C . ALA B 1 19 ? -5.71779 -25.47234 -42.61457 1.000 30.24688 817 ALA B C 1
ATOM 1124 O O . ALA B 1 19 ? -6.31355 -25.42698 -43.69447 1.000 30.16399 817 ALA B O 1
ATOM 1126 N N . CYS B 1 20 ? -5.27387 -24.37389 -42.00447 1.000 29.38628 818 CYS B N 1
ATOM 1127 C CA . CYS B 1 20 ? -5.54131 -23.03991 -42.52870 1.000 31.86193 818 CYS B CA 1
ATOM 1128 C C . CYS B 1 20 ? -4.61144 -22.03664 -41.85532 1.000 31.20778 818 CYS B C 1
ATOM 1129 O O . CYS B 1 20 ? -3.76280 -22.39452 -41.03485 1.000 27.63260 818 CYS B O 1
ATOM 1132 N N . TYR B 1 21 ? -4.78815 -20.76513 -42.21443 1.000 34.19030 819 TYR B N 1
ATOM 1133 C CA . TYR B 1 21 ? -4.06916 -19.64423 -41.62765 1.000 34.06840 819 TYR B CA 1
ATOM 1134 C C . TYR B 1 21 ? -5.06334 -18.63640 -41.06577 1.000 34.21815 819 TYR B C 1
ATOM 1135 O O . TYR B 1 21 ? -6.20460 -18.54066 -41.52495 1.000 35.27386 819 TYR B O 1
ATOM 1144 N N . THR B 1 22 ? -4.61102 -17.86664 -40.07047 1.000 37.61494 820 THR B N 1
ATOM 1145 C CA . THR B 1 22 ? -5.48531 -16.88332 -39.43738 1.000 40.21420 820 THR B CA 1
ATOM 1146 C C . THR B 1 22 ? -5.92515 -15.79617 -40.40708 1.000 33.86528 820 THR B C 1
ATOM 1147 O O . THR B 1 22 ? -6.96974 -15.17341 -40.18803 1.000 37.43461 820 THR B O 1
ATOM 1151 N N . ALA B 1 23 ? -5.15866 -15.55948 -41.47446 1.000 34.40198 821 ALA B N 1
ATOM 1152 C CA . ALA B 1 23 ? -5.52525 -14.52390 -42.43307 1.000 34.48665 821 ALA B CA 1
ATOM 1153 C C . ALA B 1 23 ? -6.82162 -14.85520 -43.16226 1.000 33.93234 821 ALA B C 1
ATOM 1154 O O . ALA B 1 23 ? -7.52798 -13.94468 -43.60840 1.000 38.38541 821 ALA B O 1
ATOM 1156 N N . ASP B 1 24 ? -7.15598 -16.13833 -43.28546 1.000 38.67882 822 ASP B N 1
ATOM 1157 C CA . ASP B 1 24 ? -8.36676 -16.57650 -43.96679 1.000 34.95279 822 ASP B CA 1
ATOM 1158 C C . ASP B 1 24 ? -9.51930 -16.84321 -43.01422 1.000 30.98114 822 ASP B C 1
ATOM 1159 O O . ASP B 1 24 ? -10.54992 -17.37216 -43.43750 1.000 33.91019 822 ASP B O 1
ATOM 1164 N N . VAL B 1 25 ? -9.37322 -16.49330 -41.74892 1.000 30.47674 823 VAL B N 1
ATOM 1165 C CA . VAL B 1 25 ? -10.40802 -16.73682 -40.75556 1.000 32.73353 823 VAL B CA 1
ATOM 1166 C C . VAL B 1 25 ? -11.34230 -15.53622 -40.70913 1.000 32.78409 823 VAL B C 1
ATOM 1167 O O . VAL B 1 25 ? -10.89268 -14.38464 -40.68423 1.000 36.98922 823 VAL B O 1
ATOM 1171 N N . ARG B 1 26 ? -12.64417 -15.80549 -40.71778 1.000 32.61403 824 ARG B N 1
ATOM 1172 C CA . ARG B 1 26 ? -13.66460 -14.78520 -40.55075 1.000 34.41037 824 ARG B CA 1
ATOM 1173 C C . ARG B 1 26 ? -14.54716 -15.14551 -39.36658 1.000 33.76401 824 ARG B C 1
ATOM 1174 O O . ARG B 1 26 ? -14.73201 -16.32124 -39.03941 1.000 32.53443 824 ARG B O 1
ATOM 1182 N N . VAL B 1 27 ? -15.08589 -14.11757 -38.72296 1.000 37.79802 825 VAL B N 1
ATOM 1183 C CA . VAL B 1 27 ? -15.89099 -14.26949 -37.51935 1.000 34.50581 825 VAL B CA 1
ATOM 1184 C C . VAL B 1 27 ? -17.33463 -13.92808 -37.86012 1.000 34.09799 825 VAL B C 1
ATOM 1185 O O . VAL B 1 27 ? -17.61005 -12.88996 -38.47406 1.000 39.70487 825 VAL B O 1
ATOM 1189 N N . ILE B 1 28 ? -18.24751 -14.81353 -37.47337 1.000 36.13243 826 ILE B N 1
ATOM 1190 C CA . ILE B 1 28 ? -19.68139 -14.66249 -37.68539 1.000 38.26352 826 ILE B CA 1
ATOM 1191 C C . ILE B 1 28 ? -20.32725 -14.43448 -36.32526 1.000 40.77101 826 ILE B C 1
ATOM 1192 O O . ILE B 1 28 ? -20.17733 -15.25953 -35.41080 1.000 40.01308 826 ILE B O 1
ATOM 1197 N N . GLU B 1 29 ? -21.03532 -13.30785 -36.19551 1.000 47.54975 827 GLU B N 1
ATOM 1198 C CA . GLU B 1 29 ? -21.75197 -12.93342 -34.97374 1.000 46.37695 827 GLU B CA 1
ATOM 1199 C C . GLU B 1 29 ? -20.82679 -12.88755 -33.75972 1.000 40.20993 827 GLU B C 1
ATOM 1200 O O . GLU B 1 29 ? -21.24730 -13.16711 -32.63455 1.000 43.08265 827 GLU B O 1
ATOM 1206 N N . GLU B 1 30 ? -19.56036 -12.53516 -33.98538 1.000 38.99217 828 GLU B N 1
ATOM 1207 C CA . GLU B 1 30 ? -18.55762 -12.37948 -32.93274 1.000 43.81482 828 GLU B CA 1
ATOM 1208 C C . GLU B 1 30 ? -18.40183 -13.63668 -32.08044 1.000 41.64165 828 GLU B C 1
ATOM 1209 O O . GLU B 1 30 ? -17.81797 -13.58487 -30.99329 1.000 53.02279 828 GLU B O 1
ATOM 1215 N N . CYS B 1 31 ? -18.89586 -14.77007 -32.55797 1.000 44.08371 829 CYS B N 1
ATOM 1216 C CA . CYS B 1 31 ? -18.95318 -15.99583 -31.77090 1.000 40.81438 829 CYS B CA 1
ATOM 1217 C C . CYS B 1 31 ? -18.45426 -17.21455 -32.52889 1.000 33.55482 829 CYS B C 1
ATOM 1218 O O . CYS B 1 31 ? -17.74691 -18.04085 -31.94798 1.000 32.67932 829 CYS B O 1
ATOM 1221 N N . HIS B 1 32 ? -18.78516 -17.34120 -33.81065 1.000 33.00293 830 HIS B N 1
ATOM 1222 C CA . HIS B 1 32 ? -18.42943 -18.51797 -34.58776 1.000 33.38206 830 HIS B CA 1
ATOM 1223 C C . HIS B 1 32 ? -17.34857 -18.16101 -35.60112 1.000 29.76370 830 HIS B C 1
ATOM 1224 O O . HIS B 1 32 ? -17.21382 -17.00282 -35.99431 1.000 34.21766 830 HIS B O 1
ATOM 1231 N N . TYR B 1 33 ? -16.55615 -19.15175 -36.00798 1.000 30.65404 831 TYR B N 1
ATOM 1232 C CA . TYR B 1 33 ? -15.38922 -18.90253 -36.84822 1.000 33.92641 831 TYR B CA 1
ATOM 1233 C C . TYR B 1 33 ? -15.42041 -19.80164 -38.07805 1.000 35.58055 831 TYR B C 1
ATOM 1234 O O . TYR B 1 33 ? -15.62562 -21.01443 -37.95954 1.000 33.29270 831 TYR B O 1
ATOM 1243 N N . THR B 1 34 ? -15.21361 -19.20149 -39.25499 1.000 36.15261 832 THR B N 1
ATOM 1244 C CA . THR B 1 34 ? -15.17067 -19.90860 -40.52952 1.000 32.93984 832 THR B CA 1
ATOM 1245 C C . THR B 1 34 ? -13.86412 -19.58244 -41.24513 1.000 30.98713 832 THR B C 1
ATOM 1246 O O . THR B 1 34 ? -13.14433 -18.65372 -40.87296 1.000 34.24716 832 THR B O 1
ATOM 1250 N N . VAL B 1 35 ? -13.55674 -20.36206 -42.28329 1.000 35.54065 833 VAL B N 1
ATOM 1251 C CA . VAL B 1 35 ? -12.34249 -20.19475 -43.07720 1.000 37.98509 833 VAL B CA 1
ATOM 1252 C C . VAL B 1 35 ? -12.72568 -19.97111 -44.53387 1.000 33.06031 833 VAL B C 1
ATOM 1253 O O . VAL B 1 35 ? -13.59027 -20.67073 -45.07207 1.000 37.28660 833 VAL B O 1
ATOM 1257 N N . LEU B 1 36 ? -12.06840 -19.00756 -45.17359 1.000 39.98823 834 LEU B N 1
ATOM 1258 C CA . LEU B 1 36 ? -12.30944 -18.68814 -46.57276 1.000 38.94784 834 LEU B CA 1
ATOM 1259 C C . LEU B 1 36 ? -11.32356 -19.42714 -47.47057 1.000 39.43131 834 LEU B C 1
ATOM 1260 O O . LEU B 1 36 ? -10.21445 -19.77380 -47.05602 1.000 36.79796 834 LEU B O 1
ATOM 1265 N N . GLY B 1 37 ? -11.73767 -19.65769 -48.70766 1.000 41.70085 835 GLY B N 1
ATOM 1266 C CA . GLY B 1 37 ? -10.88062 -20.24854 -49.71170 1.000 40.30882 835 GLY B CA 1
ATOM 1267 C C . GLY B 1 37 ? -11.22565 -21.70685 -49.97250 1.000 39.47937 835 GLY B C 1
ATOM 1268 O O . GLY B 1 37 ? -11.87588 -22.38287 -49.17096 1.000 39.41593 835 GLY B O 1
ATOM 1269 N N . ASP B 1 38 ? -10.76944 -22.19311 -51.12692 1.000 37.80874 836 ASP B N 1
ATOM 1270 C CA . ASP B 1 38 ? -11.01933 -23.57275 -51.51916 1.000 37.46598 836 ASP B CA 1
ATOM 1271 C C . ASP B 1 38 ? -9.91784 -24.52703 -51.07977 1.000 40.61284 836 ASP B C 1
ATOM 1272 O O . ASP B 1 38 ? -10.14573 -25.74233 -51.05836 1.000 41.49149 836 ASP B O 1
ATOM 1277 N N . ALA B 1 39 ? -8.73481 -24.01198 -50.73269 1.000 38.64209 837 ALA B N 1
ATOM 1278 C CA . ALA B 1 39 ? -7.65914 -24.88177 -50.26866 1.000 33.40655 837 ALA B CA 1
ATOM 1279 C C . ALA B 1 39 ? -8.02773 -25.58321 -48.96882 1.000 37.57686 837 ALA B C 1
ATOM 1280 O O . ALA B 1 39 ? -7.55920 -26.69692 -48.70897 1.000 39.08586 837 ALA B O 1
ATOM 1282 N N . PHE B 1 40 ? -8.86662 -24.95234 -48.14548 1.000 39.83986 838 PHE B N 1
ATOM 1283 C CA . PHE B 1 40 ? -9.28456 -25.55393 -46.88595 1.000 30.71879 838 PHE B CA 1
ATOM 1284 C C . PHE B 1 40 ? -10.31793 -26.65578 -47.09006 1.000 30.86114 838 PHE B C 1
ATOM 1285 O O . PHE B 1 40 ? -10.38384 -27.59104 -46.28496 1.000 30.33814 838 PHE B O 1
ATOM 1293 N N . LYS B 1 41 ? -11.12153 -26.56941 -48.15503 1.000 33.97169 839 LYS B N 1
ATOM 1294 C CA . LYS 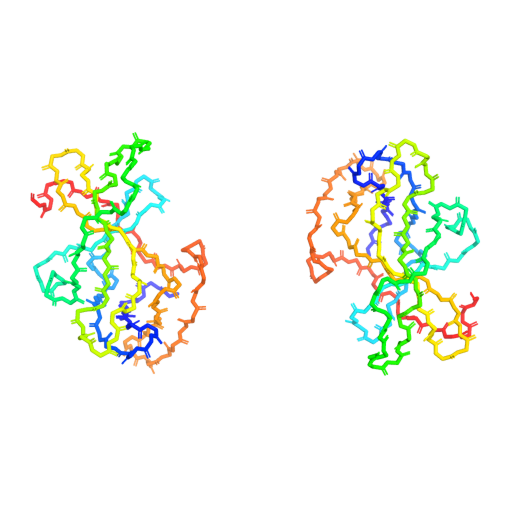B 1 41 ? -12.14154 -27.58393 -48.40439 1.000 32.19076 839 LYS B CA 1
ATOM 1295 C C . LYS B 1 41 ? -11.52356 -28.95157 -48.64974 1.000 34.48430 839 LYS B C 1
ATOM 1296 O O . LYS B 1 41 ? -12.16921 -29.97979 -48.41090 1.000 37.94038 839 LYS B O 1
ATOM 1302 N N . GLU B 1 42 ? -10.28288 -28.98496 -49.13092 1.000 28.79263 840 GLU B N 1
ATOM 1303 C CA . GLU B 1 42 ? -9.58132 -30.24051 -49.32557 1.000 29.95124 840 GLU B CA 1
ATOM 1304 C C . GLU B 1 42 ? -9.05952 -30.83514 -48.02573 1.000 30.66453 840 GLU B C 1
ATOM 1305 O O . GLU B 1 42 ? -8.77671 -32.03631 -47.98333 1.000 35.28513 840 GLU B O 1
ATOM 1311 N N . CYS B 1 43 ? -8.93161 -30.03074 -46.96714 1.000 36.84952 841 CYS B N 1
ATOM 1312 C CA . CYS B 1 43 ? -8.35377 -30.47949 -45.70317 1.000 32.56272 841 CYS B CA 1
ATOM 1313 C C . CYS B 1 43 ? -9.36527 -31.08874 -44.74251 1.000 28.61961 841 CYS B C 1
ATOM 1314 O O . CYS B 1 43 ? -8.97091 -31.54416 -43.66463 1.000 31.53110 841 CYS B O 1
ATOM 1317 N N . PHE B 1 44 ? -10.64702 -31.11188 -45.08755 1.000 33.87959 842 PHE B N 1
ATOM 1318 C CA . PHE B 1 44 ? -11.63591 -31.72460 -44.21843 1.000 30.81671 842 PHE B CA 1
ATOM 1319 C C . PHE B 1 44 ? -12.63686 -32.51173 -45.04655 1.000 27.96057 842 PHE B C 1
ATOM 1320 O O . PHE B 1 44 ? -12.84807 -32.24048 -46.23114 1.000 29.54769 842 PHE B O 1
ATOM 1328 N N . VAL B 1 45 ? -13.23943 -33.50175 -44.40248 1.000 33.57136 843 VAL B N 1
ATOM 1329 C CA . VAL B 1 45 ? -14.34280 -34.25336 -44.98224 1.000 31.86065 843 VAL B CA 1
ATOM 1330 C C . VAL B 1 45 ? -15.56296 -34.05945 -44.09610 1.000 33.66118 843 VAL B C 1
ATOM 1331 O O . VAL B 1 45 ? -15.44658 -33.75671 -42.90593 1.000 29.15507 843 VAL B O 1
ATOM 1335 N N . SER B 1 46 ? -16.74324 -34.20434 -44.68885 1.000 41.65005 844 SER B N 1
ATOM 1336 C CA . SER B 1 46 ? -17.98942 -34.00067 -43.96920 1.000 31.63667 844 SER B CA 1
ATOM 1337 C C . SER B 1 46 ? -18.86126 -35.24010 -44.05920 1.000 28.91080 844 SER B C 1
ATOM 1338 O O . SER B 1 46 ? -18.76114 -36.03094 -45.00191 1.000 32.27674 844 SER B O 1
ATOM 1341 N N . ARG B 1 47 ? -19.71353 -35.39748 -43.05162 1.000 31.65709 845 ARG B N 1
ATOM 1342 C CA A ARG B 1 47 ? -20.73790 -36.41914 -43.05370 0.446 34.69135 845 ARG B CA 1
ATOM 1343 C CA B ARG B 1 47 ? -20.73707 -36.43130 -43.03455 0.554 35.78895 845 ARG B CA 1
ATOM 1344 C C . ARG B 1 47 ? -22.02058 -35.79625 -42.52162 1.000 33.43278 845 ARG B C 1
ATOM 1345 O O . ARG B 1 47 ? -21.97003 -34.95278 -41.61556 1.000 37.21884 845 ARG B O 1
ATOM 1360 N N . PRO B 1 48 ? -23.17213 -36.16334 -43.08195 1.000 36.99672 846 PRO B N 1
ATOM 1361 C CA . PRO B 1 48 ? -24.44039 -35.60442 -42.59682 1.000 34.67606 846 PRO B CA 1
ATOM 1362 C C . PRO B 1 48 ? -24.56977 -35.77823 -41.09137 1.000 39.62775 846 PRO B C 1
ATOM 1363 O O . PRO B 1 48 ? -24.27916 -36.84466 -40.54531 1.000 44.24197 846 PRO B O 1
ATOM 1367 N N . HIS B 1 49 ? -24.99133 -34.71356 -40.41792 1.000 38.36829 847 HIS B N 1
ATOM 1368 C CA . HIS B 1 49 ? -24.94406 -34.68442 -38.96393 1.000 39.63273 847 HIS B CA 1
ATOM 1369 C C . HIS B 1 49 ? -25.89413 -35.72581 -38.38419 1.000 40.71375 847 HIS B C 1
ATOM 1370 O O . HIS B 1 49 ? -27.04403 -35.82659 -38.83469 1.000 42.79217 847 HIS B O 1
ATOM 1377 N N . PRO B 1 50 ? -25.45938 -36.51695 -37.39928 1.000 43.80981 848 PRO B N 1
ATOM 1378 C CA . PRO B 1 50 ? -26.37165 -37.49960 -36.79420 1.000 41.16633 848 PRO B CA 1
ATOM 1379 C C . PRO B 1 50 ? -27.57280 -36.86259 -36.13150 1.000 45.68904 848 PRO B C 1
ATOM 1380 O O . PRO B 1 50 ? -28.59573 -37.53509 -35.95529 1.000 49.04283 848 PRO B O 1
ATOM 1384 N N . LYS B 1 51 ? -27.48860 -35.58698 -35.76383 1.000 44.70551 849 LYS B N 1
ATOM 1385 C CA . LYS B 1 51 ? -28.61022 -34.86531 -35.16481 1.000 46.31991 849 LYS B CA 1
ATOM 1386 C C . LYS B 1 51 ? -28.56745 -33.42098 -35.63694 1.000 43.40345 849 LYS B C 1
ATOM 1387 O O . LYS B 1 51 ? -28.08177 -32.52844 -34.93097 1.000 38.36229 849 LYS B O 1
ATOM 1393 N N . PRO B 1 52 ? -29.06908 -33.15415 -36.84231 1.000 44.73264 850 PRO B N 1
ATOM 1394 C CA . PRO B 1 52 ? -29.07978 -31.78034 -37.35088 1.000 37.52937 850 PRO B CA 1
ATOM 1395 C C . PRO B 1 52 ? -30.03001 -30.89914 -36.55956 1.000 40.99400 850 PRO B C 1
ATOM 1396 O O . PRO B 1 52 ? -31.08266 -31.33670 -36.09084 1.000 46.63373 850 PRO B O 1
ATOM 1400 N N . LYS B 1 53 ? -29.64558 -29.63461 -36.42058 1.000 44.52893 851 LYS B N 1
ATOM 1401 C CA . LYS B 1 53 ? -30.37993 -28.70076 -35.58302 1.000 43.75382 851 LYS B CA 1
ATOM 1402 C C . LYS B 1 53 ? -30.29797 -27.31516 -36.20358 1.000 43.61187 851 LYS B C 1
ATOM 1403 O O . LYS B 1 53 ? -29.37282 -27.01044 -36.96041 1.000 42.86633 851 LYS B O 1
ATOM 1409 N N . GLN B 1 54 ? -31.28378 -26.48384 -35.89073 1.000 51.06299 852 GLN B N 1
ATOM 1410 C CA . GLN B 1 54 ? -31.26878 -25.08081 -36.27037 1.000 51.47533 852 GLN B CA 1
ATOM 1411 C C . GLN B 1 54 ? -31.16450 -24.23979 -35.00596 1.000 47.99624 852 GLN B C 1
ATOM 1412 O O . GLN B 1 54 ? -31.94052 -24.42540 -34.06155 1.000 45.83046 852 GLN B O 1
ATOM 1418 N N . PHE B 1 55 ? -30.19488 -23.33375 -34.98384 1.000 47.60080 853 PHE B N 1
ATOM 1419 C CA . PHE B 1 55 ? -29.99682 -22.43509 -33.85907 1.000 51.31694 853 PHE B CA 1
ATOM 1420 C C . PHE B 1 55 ? -29.49859 -21.09923 -34.38502 1.000 54.82893 853 PHE B C 1
ATOM 1421 O O . PHE B 1 55 ? -28.71921 -21.05580 -35.34119 1.000 55.84811 853 PHE B O 1
ATOM 1429 N N . SER B 1 56 ? -29.96146 -20.01491 -33.75771 1.000 53.15963 854 SER B N 1
ATOM 1430 C CA . SER B 1 56 ? -29.59504 -18.65178 -34.13311 1.000 51.79856 854 SER B CA 1
ATOM 1431 C C . SER B 1 56 ? -29.78118 -18.42290 -35.62843 1.000 46.95017 854 SER B C 1
ATOM 1432 O O . SER B 1 56 ? -30.91516 -18.33379 -36.10478 1.000 53.31743 854 SER B O 1
ATOM 1435 N N . SER B 1 57 ? -28.67964 -18.33456 -36.37848 1.000 49.79738 855 SER B N 1
ATOM 1436 C CA . SER B 1 57 ? -28.72805 -18.09613 -37.81735 1.000 46.82367 855 SER B CA 1
ATOM 1437 C C . SER B 1 57 ? -28.10492 -19.23654 -38.61484 1.000 46.14262 855 SER B C 1
ATOM 1438 O O . SER B 1 57 ? -27.76594 -19.05060 -39.78796 1.000 44.04298 855 SER B O 1
ATOM 1441 N N . PHE B 1 58 ? -27.95346 -20.41543 -38.01111 1.000 47.03986 856 PHE B N 1
ATOM 1442 C CA . PHE B 1 58 ? -27.26722 -21.53640 -38.64227 1.000 44.07747 856 PHE B CA 1
ATOM 1443 C C . PHE B 1 58 ? -28.19487 -22.72950 -38.81570 1.000 47.98234 856 PHE B C 1
ATOM 1444 O O . PHE B 1 58 ? -29.13552 -22.92613 -38.04171 1.000 48.97116 856 PHE B O 1
ATOM 1452 N N . GLU B 1 59 ? -27.89922 -23.53607 -39.83393 1.000 44.34298 857 GLU B N 1
ATOM 1453 C CA . GLU B 1 59 ? -28.51286 -24.84753 -40.02958 1.000 41.13795 857 GLU B CA 1
ATOM 1454 C C . GLU B 1 59 ? -27.40421 -25.89025 -39.93428 1.000 41.43886 857 GLU B C 1
ATOM 1455 O O . GLU B 1 59 ? -26.66245 -26.10379 -40.89744 1.000 39.80708 857 GLU B O 1
ATOM 1461 N N . LYS B 1 60 ? -27.29557 -26.53558 -38.77514 1.000 41.53614 858 LYS B N 1
ATOM 1462 C CA . LYS B 1 60 ? -26.33069 -27.61185 -38.56836 1.000 37.27042 858 LYS B CA 1
ATOM 1463 C C . LYS B 1 60 ? -26.65858 -28.77765 -39.49149 1.000 34.09507 858 LYS B C 1
ATOM 1464 O O . LYS B 1 60 ? -27.60187 -29.53281 -39.24016 1.000 40.85224 858 LYS B O 1
ATOM 1470 N N . ARG B 1 61 ? -25.87850 -28.93436 -40.55759 1.000 34.16814 859 ARG B N 1
ATOM 1471 C CA . ARG B 1 61 ? -26.13439 -29.97115 -41.54562 1.000 33.68421 859 ARG B CA 1
ATOM 1472 C C . ARG B 1 61 ? -25.14147 -31.11945 -41.50728 1.000 35.13159 859 ARG B C 1
ATOM 1473 O O . ARG B 1 61 ? -25.52059 -32.25065 -41.80955 1.000 37.04142 859 ARG B O 1
ATOM 1481 N N . ALA B 1 62 ? -23.88933 -30.87612 -41.12778 1.000 33.79780 860 ALA B N 1
ATOM 1482 C CA . ALA B 1 62 ? -22.89031 -31.92896 -41.20270 1.000 32.12301 860 ALA B CA 1
ATOM 1483 C C . ALA B 1 62 ? -21.85756 -31.75824 -40.10007 1.000 33.59970 860 ALA B C 1
ATOM 1484 O O . ALA B 1 62 ? -21.70421 -30.68123 -39.52262 1.000 34.12919 860 ALA B O 1
ATOM 1486 N N . LYS B 1 63 ? -21.15878 -32.85118 -39.81186 1.000 37.15946 861 LYS B N 1
ATOM 1487 C CA . LYS B 1 63 ? -19.92910 -32.83394 -39.03619 1.000 34.93458 861 LYS B CA 1
ATOM 1488 C C . LYS B 1 63 ? -18.73841 -32.86505 -39.98342 1.000 33.43471 861 LYS B C 1
ATOM 1489 O O . LYS B 1 63 ? -18.78884 -33.47069 -41.05893 1.000 34.59916 861 LYS B O 1
ATOM 1495 N N . ILE B 1 64 ? -17.66205 -32.20125 -39.57500 1.000 31.92004 862 ILE B N 1
ATOM 1496 C CA . ILE B 1 64 ? -16.45317 -32.14909 -40.38023 1.000 30.50185 862 ILE B CA 1
ATOM 1497 C C . ILE B 1 64 ? -15.28994 -32.69897 -39.57353 1.000 26.96797 862 ILE B C 1
ATOM 1498 O O . ILE B 1 64 ? -15.20932 -32.54292 -38.35077 1.000 27.45089 862 ILE B O 1
ATOM 1503 N N . PHE B 1 65 ? -14.38697 -33.36080 -40.28595 1.000 30.53871 863 PHE B N 1
ATOM 1504 C CA . PHE B 1 65 ? -13.27918 -34.08296 -39.69501 1.000 26.87349 863 PHE B CA 1
ATOM 1505 C C . PHE B 1 65 ? -12.04007 -33.82476 -40.52869 1.000 25.22013 863 PHE B C 1
ATOM 1506 O O . PHE B 1 65 ? -12.12363 -33.41203 -41.68833 1.000 26.38204 863 PHE B O 1
ATOM 1514 N N . CYS B 1 66 ? -10.88611 -34.09401 -39.92628 1.000 28.55823 864 CYS B N 1
ATOM 1515 C CA . CYS B 1 66 ? -9.63091 -34.03558 -40.65913 1.000 29.68806 864 CYS B CA 1
ATOM 1516 C C . CYS B 1 66 ? -9.66678 -35.00972 -41.83054 1.000 31.46671 864 CYS B C 1
ATOM 1517 O O . CYS B 1 66 ? -10.00942 -36.18476 -41.66721 1.000 34.76191 864 CYS B O 1
ATOM 1520 N N . ALA B 1 67 ? -9.31298 -34.51186 -43.01782 1.000 32.85906 865 ALA B N 1
ATOM 1521 C CA . ALA B 1 67 ? -9.43735 -35.30110 -44.23732 1.000 35.27498 865 ALA B CA 1
ATOM 1522 C C . ALA B 1 67 ? -8.48712 -36.48896 -44.27145 1.000 38.65653 865 ALA B C 1
ATOM 1523 O O . ALA B 1 67 ? -8.73041 -37.43603 -45.02630 1.000 41.41971 865 ALA B O 1
ATOM 1525 N N . ARG B 1 68 ? -7.41523 -36.46187 -43.48548 1.000 40.96799 866 ARG B N 1
ATOM 1526 C CA . ARG B 1 68 ? -6.49618 -37.59028 -43.43913 1.000 39.66279 866 ARG B CA 1
ATOM 1527 C C . ARG B 1 68 ? -7.21806 -38.80949 -42.87905 1.000 44.66960 866 ARG B C 1
ATOM 1528 O O . ARG B 1 68 ? -7.63353 -38.81442 -41.71606 1.000 42.98421 866 ARG B O 1
ATOM 1536 N N . GLN B 1 69 ? -7.37713 -39.83658 -43.72099 1.000 55.23474 867 GLN B N 1
ATOM 1537 C CA . GLN B 1 69 ? -8.19209 -40.99451 -43.36327 1.000 55.48644 867 GLN B CA 1
ATOM 1538 C C . GLN B 1 69 ? -7.67349 -41.6962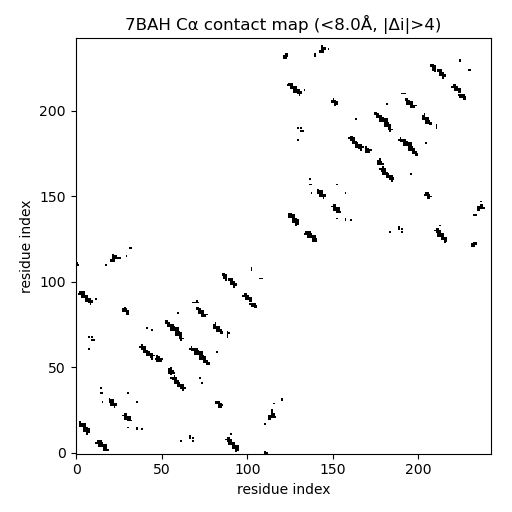5 -42.11774 1.000 52.51161 867 GLN B C 1
ATOM 1539 O O . GLN B 1 69 ? -8.45130 -42.31671 -41.38348 1.000 53.21137 867 GLN B O 1
ATOM 1545 N N . ASN B 1 70 ? -6.37132 -41.61993 -41.87268 1.000 46.22197 868 ASN B N 1
ATOM 1546 C CA . ASN B 1 70 ? -5.75642 -42.15582 -40.66874 1.000 44.84038 868 ASN B CA 1
ATOM 1547 C C . ASN B 1 70 ? -6.02349 -41.30401 -39.43497 1.000 43.31899 868 ASN B C 1
ATOM 1548 O O . ASN B 1 70 ? -5.65053 -41.70852 -38.32882 1.000 46.43870 868 ASN B O 1
ATOM 1553 N N . CYS B 1 71 ? -6.66019 -40.14334 -39.59437 1.000 40.12742 869 CYS B N 1
ATOM 1554 C CA . CYS B 1 71 ? -6.85987 -39.21325 -38.48713 1.000 36.07718 869 CYS B CA 1
ATOM 1555 C C . CYS B 1 71 ? -8.34281 -39.01470 -38.20426 1.000 35.88408 869 CYS B C 1
ATOM 1556 O O . CYS B 1 71 ? -8.81573 -39.42716 -37.14229 1.000 34.93804 869 CYS B O 1
ATOM 1559 N N . SER B 1 72 ? -9.09032 -38.39331 -39.12061 1.000 36.27076 870 SER B N 1
ATOM 1560 C CA . SER B 1 72 ? -10.53501 -38.19969 -38.97976 1.000 34.24738 870 SER B CA 1
ATOM 1561 C C . SER B 1 72 ? -10.88007 -37.50225 -37.67026 1.000 30.55167 870 SER B C 1
ATOM 1562 O O . SER B 1 72 ? -11.93159 -37.74640 -37.07321 1.000 30.98233 870 SER B O 1
ATOM 1565 N N . HIS B 1 73 ? -9.98555 -36.63197 -37.21681 1.000 27.67872 871 HIS B N 1
ATOM 1566 C CA . HIS B 1 73 ? -10.20695 -35.91186 -35.97478 1.000 28.03705 871 HIS B CA 1
ATOM 1567 C C . HIS B 1 73 ? -11.36564 -34.93865 -36.13668 1.000 29.99977 871 HIS B C 1
ATOM 1568 O O . HIS B 1 73 ? -11.43742 -34.20103 -37.12284 1.000 30.24717 871 HIS B O 1
ATOM 1575 N N . ASP B 1 74 ? -12.28240 -34.95547 -35.17401 1.000 34.27951 872 ASP B N 1
ATOM 1576 C CA . ASP B 1 74 ? -13.42693 -34.05533 -35.19573 1.000 29.88122 872 ASP B CA 1
ATOM 1577 C C . ASP B 1 74 ? -12.95574 -32.60935 -35.18749 1.000 27.80743 872 ASP B C 1
ATOM 1578 O O . ASP B 1 74 ? -12.23018 -32.19206 -34.28057 1.000 28.03892 872 ASP B O 1
ATOM 1583 N N . TRP B 1 75 ? -13.36204 -31.84076 -36.20138 1.000 30.38828 873 TRP B N 1
ATOM 1584 C CA . TRP B 1 75 ? -12.95280 -30.45233 -36.31327 1.000 27.72173 873 TRP B CA 1
ATOM 1585 C C . TRP B 1 75 ? -14.08381 -29.45801 -36.09309 1.000 28.13329 873 TRP B C 1
ATOM 1586 O O . TRP B 1 75 ? -13.80521 -28.28890 -35.81739 1.000 30.65242 873 TRP B O 1
ATOM 1597 N N . GLY B 1 76 ? -15.33050 -29.87436 -36.21369 1.000 33.55897 874 GLY B N 1
ATOM 1598 C CA . GLY B 1 76 ? -16.44166 -28.96096 -36.04947 1.000 30.38389 874 GLY B CA 1
ATOM 1599 C C . GLY B 1 76 ? -17.65525 -29.43697 -36.83955 1.000 32.53850 874 GLY B C 1
ATOM 1600 O O . GLY B 1 76 ? -17.94116 -30.63505 -36.89049 1.000 32.37061 874 GLY B O 1
ATOM 1601 N N . ILE B 1 77 ? -18.35608 -28.47638 -37.44801 1.000 37.90913 875 ILE B N 1
ATOM 1602 C CA . ILE B 1 77 ? -19.60208 -28.74581 -38.15644 1.000 36.79824 875 ILE B CA 1
ATOM 1603 C C . ILE B 1 77 ? -19.61172 -27.98015 -39.47398 1.000 33.95066 875 ILE B C 1
ATOM 1604 O O . ILE B 1 77 ? -18.75145 -27.14209 -39.74099 1.000 33.57866 875 ILE B O 1
ATOM 1609 N N . HIS B 1 78 ? -20.60851 -28.28118 -40.30317 1.000 34.78048 876 HIS B N 1
ATOM 1610 C CA . HIS B 1 78 ? -20.83643 -27.56112 -41.54784 1.000 33.95364 876 HIS B CA 1
ATOM 1611 C C . HIS B 1 78 ? -22.27771 -27.08077 -41.55272 1.000 32.13110 876 HIS B C 1
ATOM 1612 O O . HIS B 1 78 ? -23.19527 -27.87906 -41.33989 1.000 39.35120 876 HIS B O 1
ATOM 1619 N N . VAL B 1 79 ? -22.48284 -25.78347 -41.78458 1.000 31.76065 877 VAL B N 1
ATOM 1620 C CA . VAL B 1 79 ? -23.78797 -25.16951 -41.58986 1.000 37.37612 877 VAL B CA 1
ATOM 1621 C C . VAL B 1 79 ? -24.22611 -24.43691 -42.84742 1.000 34.05965 877 VAL B C 1
ATOM 1622 O O . VAL B 1 79 ? -23.43708 -24.14643 -43.74663 1.000 36.82978 877 VAL B O 1
ATOM 1626 N N . LYS B 1 80 ? -25.51584 -24.12822 -42.87600 1.000 36.37833 878 LYS B N 1
ATOM 1627 C CA . LYS B 1 80 ? -26.10021 -23.21981 -43.84947 1.000 40.56418 878 LYS B CA 1
ATOM 1628 C C . LYS B 1 80 ? -26.32438 -21.87560 -43.16266 1.000 37.65234 878 LYS B C 1
ATOM 1629 O O . LYS B 1 80 ? -27.16489 -21.76036 -42.26583 1.000 41.05052 878 LYS B O 1
ATOM 1635 N N . TYR B 1 81 ? -25.55254 -20.87281 -43.57436 1.000 38.81410 879 TYR B N 1
ATOM 1636 C CA . TYR B 1 81 ? -25.59847 -19.52378 -43.02868 1.000 36.71275 879 TYR B CA 1
ATOM 1637 C C . TYR B 1 81 ? -25.99207 -18.56796 -44.13974 1.000 39.02221 879 TYR B C 1
ATOM 1638 O O . TYR B 1 81 ? -25.24839 -18.40915 -45.11442 1.000 37.18673 879 TYR B O 1
ATOM 1647 N N . LYS B 1 82 ? -27.14591 -17.92230 -43.97782 1.000 40.45732 880 LYS B N 1
ATOM 1648 C CA . LYS B 1 82 ? -27.70955 -17.06696 -45.01205 1.000 43.36725 880 LYS B CA 1
ATOM 1649 C C . LYS B 1 82 ? -27.81633 -17.84431 -46.31640 1.000 44.37309 880 LYS B C 1
ATOM 1650 O O . LYS B 1 82 ? -28.55333 -18.83238 -46.39205 1.000 43.60407 880 LYS B O 1
ATOM 1656 N N . THR B 1 83 ? -27.07493 -17.42377 -47.33974 1.000 43.17179 881 THR B N 1
ATOM 1657 C CA . THR B 1 83 ? -27.12563 -18.06446 -48.64588 1.000 41.93315 881 THR B CA 1
ATOM 1658 C C . THR B 1 83 ? -25.89411 -18.91586 -48.91681 1.000 45.04675 881 THR B C 1
ATOM 1659 O O . THR B 1 83 ? -25.58672 -19.20380 -50.07645 1.000 48.41679 881 THR B O 1
ATOM 1663 N N . PHE B 1 84 ? -25.18082 -19.33005 -47.87319 1.000 44.90437 882 PHE B N 1
ATOM 1664 C CA . PHE B 1 84 ? -23.89551 -19.99143 -48.04196 1.000 42.79903 882 PHE B CA 1
ATOM 1665 C C . PHE B 1 84 ? -23.86624 -21.25767 -47.20455 1.000 38.94797 882 PHE B C 1
ATOM 1666 O O . PHE B 1 84 ? -24.54106 -21.34682 -46.17998 1.000 39.81457 882 PHE B O 1
ATOM 1674 N N . GLU B 1 85 ? -23.09710 -22.24164 -47.64891 1.000 40.75241 883 GLU B N 1
ATOM 1675 C CA . GLU B 1 85 ? -22.83227 -23.42842 -46.84505 1.000 39.98401 883 GLU B CA 1
ATOM 1676 C C . GLU B 1 85 ? -21.36057 -23.37452 -46.45913 1.000 37.47142 883 GLU B C 1
ATOM 1677 O O . GLU B 1 85 ? -20.47811 -23.50003 -47.31557 1.000 43.41979 883 GLU B O 1
ATOM 1683 N N . ILE B 1 86 ? -21.09902 -23.16808 -45.17565 1.000 39.30826 884 ILE B N 1
ATOM 1684 C CA . ILE B 1 86 ? -19.73939 -22.89188 -44.72506 1.000 38.04375 884 ILE B CA 1
ATOM 1685 C C . ILE B 1 86 ? -19.39060 -23.77685 -43.53598 1.000 31.13942 884 ILE B C 1
ATOM 1686 O O . ILE B 1 86 ? -20.27753 -24.21282 -42.78864 1.000 30.21864 884 ILE B O 1
ATOM 1691 N N . PRO B 1 87 ? -18.11258 -24.05843 -43.32448 1.000 31.75672 885 PRO B N 1
ATOM 1692 C CA . PRO B 1 87 ? -17.69077 -24.80644 -42.14013 1.000 34.63078 885 PRO B CA 1
ATOM 1693 C C . PRO B 1 87 ? -17.46510 -23.89920 -40.94089 1.000 36.06776 885 PRO B C 1
ATOM 1694 O O . PRO B 1 87 ? -17.04705 -22.74680 -41.06135 1.000 31.25808 885 PRO B O 1
ATOM 1698 N N . VAL B 1 88 ? -17.76400 -24.44251 -39.76251 1.000 35.09885 886 VAL B N 1
ATOM 1699 C CA . VAL B 1 88 ? -17.54509 -23.76791 -38.48762 1.000 35.00080 886 VAL B CA 1
ATOM 1700 C C . VAL B 1 88 ? -16.67620 -24.67916 -37.62623 1.000 29.96679 886 VAL B C 1
ATOM 1701 O O . VAL B 1 88 ? -17.02366 -25.84829 -37.39671 1.000 37.31241 886 VAL B O 1
ATOM 1705 N N . ILE B 1 89 ? -15.55313 -24.14173 -37.14826 1.000 32.70487 887 ILE B N 1
ATOM 1706 C CA . ILE B 1 89 ? -14.51073 -24.92641 -36.49819 1.000 32.43586 887 ILE B CA 1
ATOM 1707 C C . ILE B 1 89 ? -14.40586 -24.56552 -35.01826 1.000 33.06172 887 ILE B C 1
ATOM 1708 O O . ILE B 1 89 ? -14.78023 -23.47283 -34.57884 1.000 32.37965 887 ILE B O 1
ATOM 1713 N N . LYS B 1 90 ? -13.87109 -25.51024 -34.24554 1.000 31.45933 888 LYS B N 1
ATOM 1714 C CA . LYS B 1 90 ? -13.56172 -25.32175 -32.83459 1.000 24.45794 888 LYS B CA 1
ATOM 1715 C C . LYS B 1 90 ? -12.05006 -25.36554 -32.65226 1.000 27.15590 888 LYS B C 1
ATOM 1716 O O . LYS B 1 90 ? -11.38362 -26.25883 -33.18453 1.000 28.47465 888 LYS B O 1
ATOM 1722 N N . ILE B 1 91 ? -11.51098 -24.39360 -31.90926 1.000 31.15180 889 ILE B N 1
ATOM 1723 C CA . ILE B 1 91 ? -10.06156 -24.27067 -31.77715 1.000 28.10981 889 ILE B CA 1
ATOM 1724 C C . ILE B 1 91 ? -9.45760 -25.41726 -30.97373 1.000 24.61114 889 ILE B C 1
ATOM 1725 O O . ILE B 1 91 ? -8.25873 -25.69033 -31.10438 1.000 25.43969 889 ILE B O 1
ATOM 1730 N N . GLU B 1 92 ? -10.25800 -26.11669 -30.16197 1.000 26.71843 890 GLU B N 1
ATOM 1731 C CA . GLU B 1 92 ? -9.73229 -27.22219 -29.36802 1.000 27.70310 890 GLU B CA 1
ATOM 1732 C C . GLU B 1 92 ? -9.23753 -28.37454 -30.23141 1.000 24.89923 890 GLU B C 1
ATOM 1733 O O . GLU B 1 92 ? -8.50713 -29.23592 -29.73221 1.000 29.98306 890 GLU B O 1
ATOM 1739 N N . SER B 1 93 ? -9.60548 -28.40697 -31.50845 1.000 27.84704 891 SER B N 1
ATOM 1740 C CA . SER B 1 93 ? -9.15088 -29.44319 -32.42168 1.000 26.51665 891 SER B CA 1
ATOM 1741 C C . SER B 1 93 ? -7.84224 -29.08415 -33.11221 1.000 24.93108 891 SER B C 1
ATOM 1742 O O . SER B 1 93 ? -7.40772 -29.81655 -34.00656 1.000 26.00581 891 SER B O 1
ATOM 1745 N N . PHE B 1 94 ? -7.19651 -27.99073 -32.71057 1.000 27.33587 892 PHE B N 1
ATOM 1746 C CA . PHE B 1 94 ? -6.06600 -27.46392 -33.45752 1.000 25.82438 892 PHE B CA 1
ATOM 1747 C C . PHE B 1 94 ? -4.97776 -26.96184 -32.52079 1.000 23.36760 892 PHE B C 1
ATOM 1748 O O . PHE B 1 94 ? -5.21634 -26.62819 -31.35897 1.000 29.27147 892 PHE B O 1
ATOM 1756 N N . VAL B 1 95 ? -3.76925 -26.92376 -33.06955 1.000 26.66296 893 VAL B N 1
ATOM 1757 C CA . VAL B 1 95 ? -2.60349 -26.28774 -32.47012 1.000 27.65301 893 VAL B CA 1
ATOM 1758 C C . VAL B 1 95 ? -2.33589 -25.01379 -33.25951 1.000 26.13358 893 VAL B C 1
ATOM 1759 O O . VAL B 1 95 ? -2.29285 -25.04800 -34.49378 1.000 28.28024 893 VAL B O 1
ATOM 1763 N N . VAL B 1 96 ? -2.17147 -23.89007 -32.56836 1.000 27.91202 894 VAL B N 1
ATOM 1764 C CA . VAL B 1 96 ? -1.88982 -22.61430 -33.22215 1.000 25.31644 894 VAL B CA 1
ATOM 1765 C C . VAL B 1 96 ? -0.38460 -22.40155 -33.21347 1.000 25.16537 894 VAL B C 1
ATOM 1766 O O . VAL B 1 96 ? 0.23890 -22.38122 -32.15115 1.000 28.16169 894 VAL B O 1
ATOM 1770 N N . GLU B 1 97 ? 0.20510 -22.23302 -34.38738 1.000 25.53139 895 GLU B N 1
ATOM 1771 C CA . GLU B 1 97 ? 1.64484 -22.06919 -34.51561 1.000 26.32080 895 GLU B CA 1
ATOM 1772 C C . GLU B 1 97 ? 1.96807 -20.68701 -35.05954 1.000 25.47699 895 GLU B C 1
ATOM 1773 O O . GLU B 1 97 ? 1.43499 -20.28250 -36.09159 1.000 28.51422 895 GLU B O 1
ATOM 1779 N N . ASP B 1 98 ? 2.84322 -19.96658 -34.37262 1.000 30.26235 896 ASP B N 1
ATOM 1780 C CA . ASP B 1 98 ? 3.30294 -18.68815 -34.89181 1.000 29.06992 896 ASP B CA 1
ATOM 1781 C C . ASP B 1 98 ? 4.24536 -18.93313 -36.06356 1.000 28.57904 896 ASP B C 1
ATOM 1782 O O . ASP B 1 98 ? 5.19817 -19.70810 -35.95236 1.000 29.06146 896 ASP B O 1
ATOM 1787 N N . ILE B 1 99 ? 3.96415 -18.29223 -37.20066 1.000 33.03548 897 ILE B N 1
ATOM 1788 C CA . ILE B 1 99 ? 4.77257 -18.52918 -38.39517 1.000 34.70189 897 ILE B CA 1
ATOM 1789 C C . ILE B 1 99 ? 6.19702 -18.02452 -38.19459 1.000 29.93329 897 ILE B C 1
ATOM 1790 O O . ILE B 1 99 ? 7.16263 -18.68633 -38.59028 1.000 33.98109 897 ILE B O 1
ATOM 1795 N N . ALA B 1 100 ? 6.35631 -16.85449 -37.57496 1.000 28.50089 898 ALA B N 1
ATOM 1796 C CA . ALA B 1 100 ? 7.68693 -16.27035 -37.43699 1.000 28.92415 898 ALA B CA 1
ATOM 1797 C C . ALA B 1 100 ? 8.57345 -17.10988 -36.52436 1.000 29.63167 898 ALA B C 1
ATOM 1798 O O . ALA B 1 100 ? 9.70286 -17.45771 -36.88817 1.000 29.66323 898 ALA B O 1
ATOM 1800 N N . THR B 1 101 ? 8.07448 -17.45264 -35.33606 1.000 33.43864 899 THR B N 1
ATOM 1801 C CA . THR B 1 101 ? 8.87923 -18.11080 -34.31477 1.000 29.68539 899 THR B CA 1
ATOM 1802 C C . THR B 1 101 ? 8.67863 -19.61841 -34.24251 1.000 29.79487 899 THR B C 1
ATOM 1803 O O . THR B 1 101 ? 9.56233 -20.31584 -33.73470 1.000 31.01417 899 THR B O 1
ATOM 1807 N N . GLY B 1 102 ? 7.55120 -20.13799 -34.72368 1.000 28.61777 900 GLY B N 1
ATOM 1808 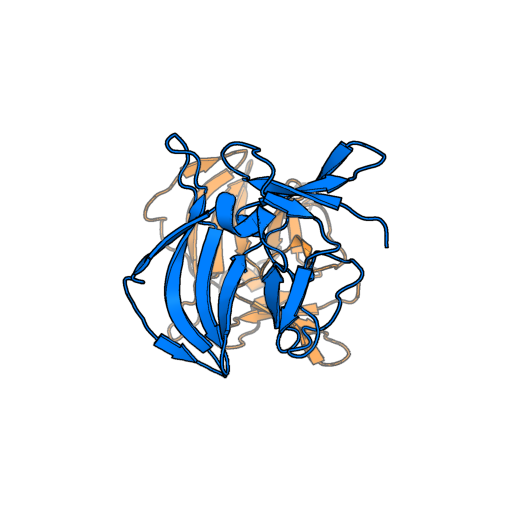C CA . GLY B 1 102 ? 7.23844 -21.54207 -34.56137 1.000 25.59121 900 GLY B CA 1
ATOM 1809 C C . GLY B 1 102 ? 6.57555 -21.89820 -33.24998 1.000 25.99007 900 GLY B C 1
ATOM 1810 O O . GLY B 1 102 ? 6.30812 -23.08292 -33.01159 1.000 25.66482 900 GLY B O 1
ATOM 1811 N N . VAL B 1 103 ? 6.29530 -20.91327 -32.39704 1.000 31.27662 901 VAL B N 1
ATOM 1812 C CA . VAL B 1 103 ? 5.73029 -21.18339 -31.08238 1.000 26.87054 901 VAL B CA 1
ATOM 1813 C C . VAL B 1 103 ? 4.32436 -21.74020 -31.23702 1.000 24.72870 901 VAL B C 1
ATOM 1814 O O . VAL B 1 103 ? 3.48796 -21.17515 -31.95310 1.000 28.32082 901 VAL B O 1
ATOM 1818 N N . GLN B 1 104 ? 4.05898 -22.85104 -30.56238 1.000 25.26568 902 GLN B N 1
ATOM 1819 C CA . GLN B 1 104 ? 2.76396 -23.50343 -30.61501 1.000 27.46980 902 GLN B CA 1
ATOM 1820 C C . GLN B 1 104 ? 1.98419 -23.22933 -29.33769 1.000 26.79147 902 GLN B C 1
ATOM 1821 O O . GLN B 1 104 ? 2.55289 -23.08207 -28.25403 1.000 28.38287 902 GLN B O 1
ATOM 1827 N N . THR B 1 105 ? 0.66754 -23.15890 -29.48745 1.000 29.84678 903 THR B N 1
ATOM 1828 C CA . THR B 1 105 ? -0.24504 -22.81664 -28.41094 1.000 30.54609 903 THR B CA 1
ATOM 1829 C C . THR B 1 105 ? -1.48677 -23.68356 -28.53627 1.000 25.31706 903 THR B C 1
ATOM 1830 O O . THR B 1 105 ? -2.03611 -23.83961 -29.63242 1.000 25.60507 903 THR B O 1
ATOM 1834 N N . LEU B 1 106 ? -1.90726 -24.25722 -27.41616 1.000 30.73240 904 LEU B N 1
ATOM 1835 C CA . LEU B 1 106 ? -3.09919 -25.08924 -27.33787 1.000 27.96370 904 LEU B CA 1
ATOM 1836 C C . LEU B 1 106 ? -4.18761 -24.27488 -26.65201 1.000 24.39955 904 LEU B C 1
ATOM 1837 O O . LEU B 1 106 ? -4.12037 -24.03384 -25.44277 1.000 26.33655 904 LEU B O 1
ATOM 1842 N N . TYR B 1 107 ? -5.17256 -23.83550 -27.42422 1.000 27.24753 905 TYR B N 1
ATOM 1843 C CA . TYR B 1 107 ? -6.34745 -23.17520 -26.88299 1.000 27.31376 905 TYR B CA 1
ATOM 1844 C C . TYR B 1 107 ? -7.47909 -24.18111 -26.74501 1.000 25.26335 905 TYR B C 1
ATOM 1845 O O . TYR B 1 107 ? -7.55014 -25.16973 -27.47760 1.000 30.57618 905 TYR B O 1
ATOM 1854 N N . SER B 1 108 ? -8.35760 -23.92694 -25.78282 1.000 27.62574 906 SER B N 1
ATOM 1855 C CA . SER B 1 108 ? -9.59161 -24.68247 -25.65281 1.000 26.98363 906 SER B CA 1
ATOM 1856 C C . SER B 1 108 ? -10.80802 -23.88318 -26.07773 1.000 27.00341 906 SER B C 1
ATOM 1857 O O . SER B 1 108 ? -11.77909 -24.46502 -26.56371 1.000 31.17636 906 SER B O 1
ATOM 1860 N N . LYS B 1 109 ? -10.76157 -22.56222 -25.92321 1.000 30.97071 907 LYS B N 1
ATOM 1861 C CA . LYS B 1 109 ? -11.85151 -21.67696 -26.29581 1.000 29.43672 907 LYS B CA 1
ATOM 1862 C C . LYS B 1 109 ? -11.30769 -20.49724 -27.08454 1.000 27.63599 907 LYS B C 1
ATOM 1863 O O . LYS B 1 109 ? -10.20829 -20.00423 -26.82168 1.000 25.87007 907 LYS B O 1
ATOM 1869 N N . TRP B 1 110 ? -12.10637 -20.04390 -28.05147 1.000 29.44410 908 TRP B N 1
ATOM 1870 C CA . TRP B 1 110 ? -11.69877 -18.94943 -28.92269 1.000 30.49606 908 TRP B CA 1
ATOM 1871 C C . TRP B 1 110 ? -11.51357 -17.63852 -28.17009 1.000 31.01710 908 TRP B C 1
ATOM 1872 O O . TRP B 1 110 ? -10.79837 -16.75578 -28.65642 1.000 34.21698 908 TRP B O 1
ATOM 1883 N N . LYS B 1 111 ? -12.14494 -17.48499 -27.00348 1.000 33.24313 909 LYS B N 1
ATOM 1884 C CA . LYS B 1 111 ? -12.04542 -16.23473 -26.25973 1.000 28.25878 909 LYS B CA 1
ATOM 1885 C C . LYS B 1 111 ? -10.62880 -15.95226 -25.78106 1.000 28.76948 909 LYS B C 1
ATOM 1886 O O . LYS B 1 111 ? -10.31517 -14.79791 -25.47501 1.000 33.90330 909 LYS B O 1
ATOM 1892 N N . ASP B 1 112 ? -9.77639 -16.97503 -25.70220 1.000 30.07344 910 ASP B N 1
ATOM 1893 C CA . ASP B 1 112 ? -8.402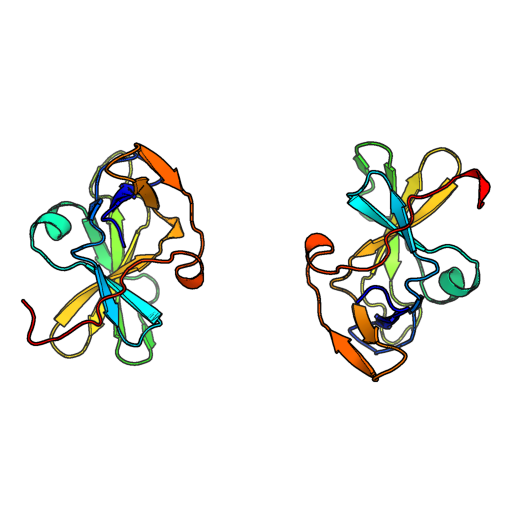82 -16.83666 -25.24232 1.000 26.82576 910 ASP B CA 1
ATOM 1894 C C . ASP B 1 112 ? -7.39690 -16.68205 -26.37176 1.000 26.53899 910 ASP B C 1
ATOM 1895 O O . ASP B 1 112 ? -6.22722 -16.38741 -26.10275 1.000 30.50376 910 ASP B O 1
ATOM 1900 N N . PHE B 1 113 ? -7.81240 -16.90471 -27.61446 1.000 29.43454 911 PHE B N 1
ATOM 1901 C CA . PHE B 1 113 ? -6.96298 -16.70139 -28.78081 1.000 26.04845 911 PHE B CA 1
ATOM 1902 C C . PHE B 1 113 ? -7.17446 -15.28050 -29.28660 1.000 29.23130 911 PHE B C 1
ATOM 1903 O O . PHE B 1 113 ? -8.22043 -14.96964 -29.86192 1.000 33.70175 911 PHE B O 1
ATOM 1911 N N . HIS B 1 114 ? -6.17821 -14.42380 -29.08666 1.000 32.75121 912 HIS B N 1
ATOM 1912 C CA . HIS B 1 114 ? -6.26309 -13.01561 -29.46547 1.000 35.22744 912 HIS B CA 1
ATOM 1913 C C . HIS B 1 114 ? -5.46013 -12.82127 -30.74955 1.000 39.71821 912 HIS B C 1
ATOM 1914 O O . HIS B 1 114 ? -4.23040 -12.72906 -30.71985 1.000 49.68777 912 HIS B O 1
ATOM 1921 N N . PHE B 1 115 ? -6.16131 -12.77449 -31.88044 1.000 41.17210 913 PHE B N 1
ATOM 1922 C CA . PHE B 1 115 ? -5.56876 -12.50824 -33.18265 1.000 42.95621 913 PHE B CA 1
ATOM 1923 C C . PHE B 1 115 ? -6.43130 -11.47670 -33.89376 1.000 43.47658 913 PHE B C 1
ATOM 1924 O O . PHE B 1 115 ? -7.48677 -11.07751 -33.39678 1.000 39.96946 913 PHE B O 1
ATOM 1932 N N . GLU B 1 116 ? -5.96989 -11.02051 -35.05637 1.000 46.86988 914 GLU B N 1
ATOM 1933 C CA . GLU B 1 116 ? -6.76137 -10.08496 -35.85171 1.000 48.70182 914 GLU B CA 1
ATOM 1934 C C . GLU B 1 116 ? -7.99749 -10.80091 -36.37833 1.000 49.92611 914 GLU B C 1
ATOM 1935 O O . GLU B 1 116 ? -7.90494 -11.63460 -37.28620 1.000 51.60132 914 GLU B O 1
ATOM 1941 N N . LYS B 1 117 ? -9.15578 -10.48282 -35.80828 1.000 38.76270 915 LYS B N 1
ATOM 1942 C CA . LYS B 1 117 ? -10.39797 -11.17341 -36.13322 1.000 42.72534 915 LYS B CA 1
ATOM 1943 C C . LYS B 1 117 ? -11.17910 -10.34258 -37.14918 1.000 49.11066 915 LYS B C 1
ATOM 1944 O O . LYS B 1 117 ? -11.77619 -9.31828 -36.79968 1.000 46.67932 915 LYS B O 1
ATOM 1950 N N . ILE B 1 118 ? -11.16003 -10.78449 -38.40129 1.000 53.03192 916 ILE B N 1
ATOM 1951 C CA . ILE B 1 118 ? -11.89015 -10.09623 -39.46734 1.000 43.72932 916 ILE B CA 1
ATOM 1952 C C . ILE B 1 118 ? -13.35146 -10.53662 -39.41930 1.000 38.40629 916 ILE B C 1
ATOM 1953 O O . ILE B 1 118 ? -13.62583 -11.74085 -39.44322 1.000 40.54864 916 ILE B O 1
ATOM 1958 N N . PRO B 1 119 ? -14.29469 -9.60270 -39.35953 1.000 41.81042 917 PRO B N 1
ATOM 1959 C CA . PRO B 1 119 ? -15.70630 -9.98459 -39.43738 1.000 38.39937 917 PRO B CA 1
ATOM 1960 C C . PRO B 1 119 ? -16.02288 -10.60646 -40.78739 1.000 44.30658 917 PRO B C 1
ATOM 1961 O O . PRO B 1 119 ? -15.50284 -10.18741 -41.82488 1.000 47.36924 917 PRO B O 1
ATOM 1965 N N . PHE B 1 120 ? -16.87966 -11.62548 -40.76148 1.000 39.84295 918 PHE B N 1
ATOM 1966 C CA . PHE B 1 120 ? -17.31202 -12.27071 -41.99305 1.000 39.76908 918 PHE B CA 1
ATOM 1967 C C . PHE B 1 120 ? -17.98517 -11.25933 -42.90677 1.000 43.98986 918 PHE B C 1
ATOM 1968 O O . PHE B 1 120 ? -18.87865 -10.52011 -42.48473 1.000 47.22635 918 PHE B O 1
ATOM 1976 N N . ASP B 1 121 ? -17.55199 -11.22812 -44.16233 1.000 46.59469 919 ASP B N 1
ATOM 1977 C CA . ASP B 1 121 ? -18.09592 -10.30243 -45.14137 1.000 43.00386 919 ASP B CA 1
ATOM 1978 C C . ASP B 1 121 ? -18.67712 -11.11014 -46.29347 1.000 42.00414 919 ASP B C 1
ATOM 1979 O O . ASP B 1 121 ? -17.93205 -11.84155 -46.96875 1.000 46.65284 919 ASP B O 1
ATOM 1984 N N . PRO B 1 122 ? -19.98943 -11.04666 -46.52951 1.000 45.05206 920 PRO B N 1
ATOM 1985 C CA . PRO B 1 122 ? -20.57829 -11.81876 -47.63826 1.000 49.34970 920 PRO B CA 1
ATOM 1986 C C . PRO B 1 122 ? -20.01180 -11.46490 -49.00197 1.000 50.03005 920 PRO B C 1
ATOM 1987 O O . PRO B 1 122 ? -19.92997 -12.33910 -49.87463 1.000 46.36212 920 PRO B O 1
ATOM 1991 N N . ALA B 1 123 ? -19.61758 -10.20606 -49.21063 1.000 51.56388 921 ALA B N 1
ATOM 1992 C CA . ALA B 1 123 ? -19.07316 -9.78380 -50.49601 1.000 50.50160 921 ALA B CA 1
ATOM 1993 C C . ALA B 1 123 ? -17.76740 -10.48564 -50.83331 1.000 51.23118 921 ALA B C 1
ATOM 1994 O O . ALA B 1 123 ? -17.41109 -10.57464 -52.01283 1.000 59.05197 921 ALA B O 1
ATOM 1996 N N . GLU B 1 124 ? -17.04818 -10.98568 -49.82871 1.000 53.30054 922 GLU B N 1
ATOM 1997 C CA . GLU B 1 124 ? -15.81576 -11.71688 -50.08617 1.000 50.59961 922 GLU B CA 1
ATOM 1998 C C . GLU B 1 124 ? -16.06465 -13.06355 -50.74866 1.000 56.84271 922 GLU B C 1
ATOM 1999 O O . GLU B 1 124 ? -15.12952 -13.64724 -51.30532 1.000 62.08334 922 GLU B O 1
ATOM 2005 N N . MET B 1 125 ? -17.28995 -13.57177 -50.69990 1.000 61.03782 923 MET B N 1
ATOM 2006 C CA . MET B 1 125 ? -17.59503 -14.86160 -51.30399 1.000 59.86322 923 MET B CA 1
ATOM 2007 C C . MET B 1 125 ? -18.64065 -14.73157 -52.39994 1.000 59.23251 923 MET B C 1
ATOM 2008 O O . MET B 1 125 ? -19.76473 -15.21666 -52.27549 1.000 60.43522 923 MET B O 1
#

GO terms:
  GO:0005737 cytoplasm (C, IDA)
  GO:0038187 pattern recognition receptor activity (F, IDA)
  GO:0140374 antiviral innate immune response (P, IDA)
  GO:0002753 cytoplasmic pattern recognition receptor signaling pathway (P, IDA)
  GO:0010628 positive regulation of gene expression (P, IDA)
  GO:0032725 positive regulation of granulocyte macrophage colony-stimulating factor production (P, IDA)
  GO:0032755 positive regulation of interleukin-6 production (P, IDA)
  GO:0032757 positive regulation of interleukin-8 production (P, IDA)
  GO:0032587 ruffle membrane (C, IDA)
  GO:0039529 RIG-I signaling pathway (P, IDA)
  GO:0005923 bicellular tight junction (C, IDA)
  GO:0015629 actin cytoskeleton (C, IDA)
  GO:0003725 double-stranded RNA binding (F, IDA)
  GO:0008270 zinc ion binding (F, IDA)
  GO:1990904 ribonucleoprotein complex (C, IDA)
  GO:0030334 regulation of cell migration (P, IDA)
  GO:0032727 positive regulation of interferon-alpha production (P, IDA)
  GO:0002753 cytoplasmic pattern recognition receptor signaling pathway (P, TAS)
  GO:0034344 regulation of type III interferon production (P, TAS)
  GO:0009615 response to virus (P, TAS)

Organism: Homo sapiens (NCBI:txid9606)